Protein AF-A0A914FJW7-F1 (afdb_monomer_lite)

Radius of gyration: 21.51 Å; chains: 1; bounding box: 44×40×62 Å

pLDDT: mean 73.18, std 15.53, range [31.14, 93.94]

Structure (mmCIF, N/CA/C/O backbone):
data_AF-A0A914FJW7-F1
#
_entry.id   AF-A0A914FJW7-F1
#
loop_
_atom_site.group_PDB
_atom_site.id
_atom_site.type_symbol
_atom_site.label_atom_id
_atom_site.label_alt_id
_atom_site.label_comp_id
_atom_site.label_asym_id
_atom_site.label_entity_id
_atom_site.label_seq_id
_atom_site.pdbx_PDB_ins_code
_atom_site.Cartn_x
_atom_site.Cartn_y
_atom_site.Cartn_z
_atom_site.occupancy
_atom_site.B_iso_or_equiv
_atom_site.auth_seq_id
_atom_site.auth_comp_id
_atom_site.auth_asym_id
_atom_site.auth_atom_id
_atom_site.pdbx_PDB_model_num
ATOM 1 N N . MET A 1 1 ? 3.675 14.470 -34.063 1.00 31.92 1 MET A N 1
ATOM 2 C CA . MET A 1 1 ? 4.373 13.786 -32.952 1.00 31.92 1 MET A CA 1
ATOM 3 C C . MET A 1 1 ? 4.084 12.300 -33.045 1.00 31.92 1 MET A C 1
ATOM 5 O O . MET A 1 1 ? 2.926 11.942 -33.201 1.00 31.92 1 MET A O 1
ATOM 9 N N . LYS A 1 2 ? 5.115 11.453 -33.021 1.00 31.14 2 LYS A N 1
ATOM 10 C CA . LYS A 1 2 ? 4.981 9.991 -32.974 1.00 31.14 2 LYS A CA 1
ATOM 11 C C . LYS A 1 2 ? 5.182 9.578 -31.513 1.00 31.14 2 LYS A C 1
ATOM 13 O O . LYS A 1 2 ? 6.241 9.860 -30.967 1.00 31.14 2 LYS A O 1
ATOM 18 N N . GLY A 1 3 ? 4.149 9.034 -30.874 1.00 35.19 3 GLY A N 1
ATOM 19 C CA . GLY A 1 3 ? 4.167 8.643 -29.460 1.00 35.19 3 GLY A CA 1
ATOM 20 C C . GLY A 1 3 ? 4.404 7.145 -29.278 1.00 35.19 3 GLY A C 1
ATOM 21 O O . GLY A 1 3 ? 4.132 6.357 -30.182 1.00 35.19 3 GLY A O 1
ATOM 22 N N . ILE A 1 4 ? 4.898 6.753 -28.105 1.00 43.09 4 ILE A N 1
ATOM 23 C CA . ILE A 1 4 ? 4.965 5.352 -27.678 1.00 43.09 4 ILE A CA 1
ATOM 24 C C . ILE A 1 4 ? 3.632 5.020 -27.005 1.00 43.09 4 ILE A C 1
ATOM 26 O O . ILE A 1 4 ? 3.245 5.676 -26.042 1.00 43.09 4 ILE A O 1
ATOM 30 N N . ILE A 1 5 ? 2.921 4.011 -27.512 1.00 46.09 5 ILE A N 1
ATOM 31 C CA . ILE A 1 5 ? 1.717 3.481 -26.861 1.00 46.09 5 ILE A CA 1
ATOM 32 C C . ILE A 1 5 ? 2.131 2.233 -26.091 1.00 46.09 5 ILE A C 1
ATOM 34 O O . ILE A 1 5 ? 2.536 1.249 -26.708 1.00 46.09 5 ILE A O 1
ATOM 38 N N . LEU A 1 6 ? 2.015 2.286 -24.764 1.00 46.88 6 LEU A N 1
ATOM 39 C CA . LEU A 1 6 ? 2.241 1.150 -23.876 1.00 46.88 6 LEU A CA 1
ATOM 40 C C . LEU A 1 6 ? 0.910 0.428 -23.663 1.00 46.88 6 LEU A C 1
ATOM 42 O O . LEU A 1 6 ? -0.039 1.002 -23.131 1.00 46.88 6 LEU A O 1
ATOM 46 N N . LYS A 1 7 ? 0.833 -0.840 -24.070 1.00 50.09 7 LYS A N 1
ATOM 47 C CA . LYS A 1 7 ? -0.289 -1.716 -23.714 1.00 50.09 7 LYS A CA 1
ATOM 48 C C . LYS A 1 7 ? 0.182 -2.715 -22.669 1.00 50.09 7 LYS A C 1
ATOM 50 O O . LYS A 1 7 ? 1.058 -3.516 -22.976 1.00 50.09 7 LYS A O 1
ATOM 55 N N . VAL A 1 8 ? -0.416 -2.665 -21.481 1.00 53.81 8 VAL A N 1
ATOM 56 C CA . VAL A 1 8 ? -0.172 -3.600 -20.375 1.00 53.81 8 VAL A CA 1
ATOM 57 C C . VAL A 1 8 ? -1.278 -4.652 -20.377 1.00 53.81 8 VAL A C 1
ATOM 59 O O . VAL A 1 8 ? -2.459 -4.314 -20.395 1.00 53.81 8 VAL A O 1
ATOM 62 N N . THR A 1 9 ? -0.908 -5.931 -20.391 1.00 52.00 9 THR A N 1
ATOM 63 C CA . THR A 1 9 ? -1.864 -7.053 -20.324 1.00 52.00 9 THR A CA 1
ATOM 64 C C . THR A 1 9 ? -1.535 -7.914 -19.110 1.00 52.00 9 THR A C 1
ATOM 66 O O . THR A 1 9 ? -0.403 -8.377 -19.025 1.00 52.00 9 THR A O 1
ATOM 69 N N . LYS A 1 10 ? -2.491 -8.112 -18.191 1.00 49.22 10 LYS A N 1
ATOM 70 C CA . LYS A 1 10 ? -2.343 -8.939 -16.978 1.00 49.22 10 LYS A CA 1
ATOM 71 C C . LYS A 1 10 ? -2.650 -10.412 -17.279 1.00 49.22 10 LYS A C 1
ATOM 73 O O . LYS A 1 10 ? -3.696 -10.709 -17.854 1.00 49.22 10 LYS A O 1
ATOM 78 N N . SER A 1 11 ? -1.773 -11.324 -16.864 1.00 44.91 11 SER A N 1
ATOM 79 C CA . SER A 1 11 ? -1.988 -12.781 -16.865 1.00 44.91 11 SER A CA 1
ATOM 80 C C . SER A 1 11 ? -2.495 -13.256 -15.494 1.00 44.91 11 SER A C 1
ATOM 82 O O . SER A 1 11 ? -1.997 -12.817 -14.460 1.00 44.91 11 SER A O 1
ATOM 84 N N . THR A 1 12 ? -3.492 -14.142 -15.456 1.00 42.22 12 THR A N 1
ATOM 85 C CA . THR A 1 12 ? -4.279 -14.512 -14.257 1.00 42.22 12 THR A CA 1
ATOM 86 C C . THR A 1 12 ? -3.622 -15.563 -13.341 1.00 42.22 12 THR A C 1
ATOM 88 O O . THR A 1 12 ? -4.297 -16.479 -12.871 1.00 42.22 12 THR A O 1
ATOM 91 N N . LYS A 1 13 ? -2.310 -15.489 -13.082 1.00 39.34 13 LYS A N 1
ATOM 92 C CA . LYS A 1 13 ? -1.597 -16.430 -12.189 1.00 39.34 13 LYS A CA 1
ATOM 93 C C . LYS A 1 13 ? -1.088 -15.738 -10.914 1.00 39.34 13 LYS A C 1
ATOM 95 O O . LYS A 1 13 ? -1.042 -14.519 -10.844 1.00 39.34 13 LYS A O 1
ATOM 100 N N . SER A 1 14 ? -0.714 -16.533 -9.902 1.00 45.66 14 SER A N 1
ATOM 101 C CA . SER A 1 14 ? -0.162 -16.081 -8.605 1.00 45.66 14 SER A CA 1
ATOM 102 C C . SER A 1 14 ? 1.120 -15.246 -8.719 1.00 45.66 14 SER A C 1
ATOM 104 O O . SER A 1 14 ? 1.472 -14.521 -7.792 1.00 45.66 14 SER A O 1
ATOM 106 N N . VAL A 1 15 ? 1.804 -15.359 -9.858 1.00 55.12 15 VAL A N 1
ATOM 107 C CA . VAL A 1 15 ? 2.766 -14.384 -10.365 1.00 55.12 15 VAL A CA 1
ATOM 108 C C . VAL A 1 15 ? 2.041 -13.588 -11.436 1.00 55.12 15 VAL A C 1
ATOM 110 O O . VAL A 1 15 ? 1.581 -14.159 -12.430 1.00 55.12 15 VAL A O 1
ATOM 113 N N . GLU A 1 16 ? 1.933 -12.282 -11.225 1.00 65.75 16 GLU A N 1
ATOM 114 C CA . GLU A 1 16 ? 1.320 -11.407 -12.208 1.00 65.75 16 GLU A CA 1
ATOM 115 C C . GLU A 1 16 ? 2.336 -11.165 -13.323 1.00 65.75 16 GLU A C 1
ATOM 117 O O . GLU A 1 16 ? 3.344 -10.472 -13.153 1.00 65.75 16 GLU A O 1
ATOM 122 N N . GLU A 1 17 ? 2.094 -11.799 -14.466 1.00 62.09 17 GLU A N 1
ATOM 123 C CA . GLU A 1 17 ? 2.884 -11.568 -15.668 1.00 62.09 17 GLU A CA 1
ATOM 124 C C . GLU A 1 17 ? 2.220 -10.470 -16.491 1.00 62.09 17 GLU A C 1
ATOM 126 O O . GLU A 1 17 ? 1.040 -10.552 -16.848 1.00 62.09 17 GLU A O 1
ATOM 131 N N . TYR A 1 18 ? 3.009 -9.449 -16.796 1.00 68.56 18 TYR A N 1
ATOM 132 C CA . TYR A 1 18 ? 2.638 -8.311 -17.608 1.00 68.56 18 TYR A CA 1
ATOM 133 C C . TYR A 1 18 ? 3.465 -8.318 -18.889 1.00 68.56 18 TYR A C 1
ATOM 135 O O . TYR A 1 18 ? 4.672 -8.537 -18.872 1.00 68.56 18 TYR A O 1
ATOM 143 N N . SER A 1 19 ? 2.824 -8.055 -20.023 1.00 63.50 19 SER A N 1
ATOM 144 C CA . SER A 1 19 ? 3.535 -7.767 -21.271 1.00 63.50 19 SER A CA 1
ATOM 145 C C . SER A 1 19 ? 3.332 -6.304 -21.620 1.00 63.50 19 SER A C 1
ATOM 147 O O . SER A 1 19 ? 2.187 -5.853 -21.699 1.00 63.50 19 SER A O 1
ATOM 149 N N . ILE A 1 20 ? 4.433 -5.578 -21.805 1.00 66.25 20 ILE A N 1
ATOM 150 C CA . ILE A 1 20 ? 4.448 -4.203 -22.299 1.00 66.25 20 ILE A CA 1
ATOM 151 C C . ILE A 1 20 ? 4.778 -4.254 -23.781 1.00 66.25 20 ILE A C 1
ATOM 153 O O . ILE A 1 20 ? 5.886 -4.620 -24.163 1.00 66.25 20 ILE A O 1
ATOM 157 N N . LYS A 1 21 ? 3.819 -3.890 -24.629 1.00 65.38 21 LYS A N 1
ATOM 158 C CA . LYS A 1 21 ? 4.075 -3.743 -26.067 1.00 65.38 21 LYS A CA 1
ATOM 159 C C . LYS A 1 21 ? 4.507 -2.322 -26.384 1.00 65.38 21 LYS A C 1
ATOM 161 O O . LYS A 1 21 ? 3.841 -1.379 -25.963 1.00 65.38 21 LYS A O 1
ATOM 166 N N . LEU A 1 22 ? 5.589 -2.189 -27.143 1.00 61.56 22 LEU A N 1
ATOM 167 C CA . LEU A 1 22 ? 6.074 -0.928 -27.685 1.00 61.56 22 LEU A CA 1
ATOM 168 C C . LEU A 1 22 ? 5.667 -0.854 -29.153 1.00 61.56 22 LEU A C 1
ATOM 170 O O . LEU A 1 22 ? 6.260 -1.513 -30.000 1.00 61.56 22 LEU A O 1
ATOM 174 N N . ASN A 1 23 ? 4.679 -0.024 -29.485 1.00 56.94 23 ASN A N 1
ATOM 175 C CA . ASN A 1 23 ? 4.397 0.263 -30.891 1.00 56.94 23 ASN A CA 1
ATOM 176 C C . ASN A 1 23 ? 5.542 1.108 -31.469 1.00 56.94 23 ASN A C 1
ATOM 178 O O . ASN A 1 23 ? 5.589 2.331 -31.303 1.00 56.94 23 ASN A O 1
ATOM 182 N N . LYS A 1 24 ? 6.496 0.429 -32.115 1.00 54.22 24 LYS A N 1
ATOM 183 C CA . LYS A 1 24 ? 7.685 1.014 -32.737 1.00 54.22 24 LYS A CA 1
ATOM 184 C C . LYS A 1 24 ? 7.270 2.081 -33.747 1.00 54.22 24 LYS A C 1
ATOM 186 O O . LYS A 1 24 ? 6.851 1.788 -34.860 1.00 54.22 24 LYS A O 1
ATOM 191 N N . THR A 1 25 ? 7.416 3.345 -33.362 1.00 50.28 25 THR A N 1
ATOM 192 C CA . THR A 1 25 ? 7.278 4.469 -34.300 1.00 50.28 25 THR A CA 1
ATOM 193 C C . THR A 1 25 ? 8.487 5.401 -34.260 1.00 50.28 25 THR A C 1
ATOM 195 O O . THR A 1 25 ? 8.414 6.532 -34.733 1.00 50.28 25 THR A O 1
ATOM 198 N N . ILE A 1 26 ? 9.618 4.957 -33.712 1.00 52.62 26 ILE A N 1
ATOM 199 C CA . ILE A 1 26 ? 10.811 5.793 -33.552 1.00 52.62 26 ILE A CA 1
ATOM 200 C C . ILE A 1 26 ? 12.019 4.999 -34.045 1.00 52.62 26 ILE A C 1
ATOM 202 O O . ILE A 1 26 ? 12.137 3.816 -33.743 1.00 52.62 26 ILE A O 1
ATOM 206 N N . GLY A 1 27 ? 12.890 5.642 -34.829 1.00 53.06 27 GLY A N 1
ATOM 207 C CA . GLY A 1 27 ? 14.094 5.067 -35.447 1.00 53.06 27 GLY A CA 1
ATOM 208 C C . GLY A 1 27 ? 15.201 4.660 -34.466 1.00 53.06 27 GLY A C 1
ATOM 209 O O . GLY A 1 27 ? 16.376 4.737 -34.813 1.00 53.06 27 GLY A O 1
ATOM 210 N N . VAL A 1 28 ? 14.836 4.249 -33.253 1.00 56.22 28 VAL A N 1
ATOM 211 C CA . VAL A 1 28 ? 15.739 3.727 -32.231 1.00 56.22 28 VAL A CA 1
ATOM 212 C C . VAL A 1 28 ? 16.054 2.276 -32.590 1.00 56.22 28 VAL A C 1
ATOM 214 O O . VAL A 1 28 ? 15.161 1.430 -32.658 1.00 56.22 28 VAL A O 1
ATOM 217 N N . ARG A 1 29 ? 17.330 1.994 -32.871 1.00 59.09 29 ARG A N 1
ATOM 218 C CA . ARG A 1 29 ? 17.796 0.661 -33.296 1.00 59.09 29 ARG A CA 1
ATOM 219 C C . ARG A 1 29 ? 17.867 -0.338 -32.138 1.00 59.09 29 ARG A C 1
ATOM 221 O O . ARG A 1 29 ? 17.722 -1.534 -32.364 1.00 59.09 29 ARG A O 1
ATOM 228 N N . SER A 1 30 ? 18.053 0.157 -30.917 1.00 68.00 30 SER A N 1
ATOM 229 C CA . SER A 1 30 ? 18.165 -0.624 -29.683 1.00 68.00 30 SER A CA 1
ATOM 230 C C . SER A 1 30 ? 17.738 0.231 -28.496 1.00 68.00 30 SER A C 1
ATOM 232 O O . SER A 1 30 ? 18.106 1.398 -28.443 1.00 68.00 30 SER A O 1
ATOM 234 N N . ILE A 1 31 ? 17.002 -0.338 -27.545 1.00 74.44 31 ILE A N 1
ATOM 235 C CA . ILE A 1 31 ? 16.613 0.341 -26.303 1.00 74.44 31 ILE A CA 1
ATOM 236 C C . ILE A 1 31 ? 17.289 -0.397 -25.152 1.00 74.44 31 ILE A C 1
ATOM 238 O O . ILE A 1 31 ? 17.150 -1.615 -25.051 1.00 74.44 31 ILE A O 1
ATOM 242 N N . GLN A 1 32 ? 18.002 0.330 -24.297 1.00 78.25 32 GLN A N 1
ATOM 243 C CA . GLN A 1 32 ? 18.498 -0.196 -23.028 1.00 78.25 32 GLN A CA 1
ATOM 244 C C . GLN A 1 32 ? 17.476 0.100 -21.936 1.00 78.25 32 GLN A C 1
ATOM 246 O O . GLN A 1 32 ? 16.903 1.186 -21.910 1.00 78.25 32 GLN A O 1
ATOM 251 N N . ILE A 1 33 ? 17.248 -0.854 -21.035 1.00 82.50 33 ILE A N 1
ATOM 252 C CA . ILE A 1 33 ? 16.254 -0.710 -19.975 1.00 82.50 33 ILE A CA 1
ATOM 253 C C . ILE A 1 33 ? 16.911 -0.814 -18.601 1.00 82.50 33 ILE A C 1
ATOM 255 O O . ILE A 1 33 ? 17.751 -1.680 -18.358 1.00 82.50 33 ILE A O 1
ATOM 259 N N . GLN A 1 34 ? 16.498 0.066 -17.696 1.00 86.75 34 GLN A N 1
ATOM 260 C CA . GLN A 1 34 ? 16.937 0.106 -16.312 1.00 86.75 34 GLN A CA 1
ATOM 261 C C . GLN A 1 34 ? 15.731 0.069 -15.373 1.00 86.75 34 GLN A C 1
ATOM 263 O O . GLN A 1 34 ? 14.779 0.828 -15.540 1.00 86.75 34 GLN A O 1
ATOM 268 N N . LEU A 1 35 ? 15.789 -0.804 -14.367 1.00 90.00 35 LEU A N 1
ATOM 269 C CA . LEU A 1 35 ? 14.823 -0.842 -13.271 1.00 90.00 35 LEU A CA 1
ATOM 270 C C . LEU A 1 35 ? 15.351 -0.035 -12.084 1.00 90.00 35 LEU A C 1
ATOM 272 O O . LEU A 1 35 ? 16.464 -0.283 -11.609 1.00 90.00 35 LEU A O 1
ATOM 276 N N . LEU A 1 36 ? 14.528 0.883 -11.586 1.00 91.12 36 LEU A N 1
ATOM 277 C CA . LEU A 1 36 ? 14.792 1.673 -10.393 1.00 91.12 36 LEU A CA 1
ATOM 278 C C . LEU A 1 36 ? 13.673 1.488 -9.353 1.00 91.12 36 LEU A C 1
ATOM 280 O O . LEU A 1 36 ? 12.521 1.297 -9.725 1.00 91.12 36 LEU A O 1
ATOM 284 N N . PRO A 1 37 ? 13.983 1.562 -8.051 1.00 93.94 37 PRO A N 1
ATOM 285 C CA . PRO A 1 37 ? 15.338 1.490 -7.518 1.00 93.94 37 PRO A CA 1
ATOM 286 C C . PRO A 1 37 ? 15.899 0.058 -7.681 1.00 93.94 37 PRO A C 1
ATOM 288 O O . PRO A 1 37 ? 15.156 -0.888 -7.946 1.00 93.94 37 PRO A O 1
ATOM 291 N N . ALA A 1 38 ? 17.217 -0.127 -7.568 1.00 89.88 38 ALA A N 1
ATOM 292 C CA . ALA A 1 38 ? 17.869 -1.403 -7.900 1.00 89.88 38 ALA A CA 1
ATOM 293 C C . ALA A 1 38 ? 17.360 -2.592 -7.058 1.00 89.88 38 ALA A C 1
ATOM 295 O O . ALA A 1 38 ? 17.304 -3.726 -7.538 1.00 89.88 38 ALA A O 1
ATOM 296 N N . GLU A 1 39 ? 16.937 -2.347 -5.817 1.00 92.25 39 GLU A N 1
ATOM 297 C CA . GLU A 1 39 ? 16.325 -3.344 -4.940 1.00 92.25 39 GLU A CA 1
ATOM 298 C C . GLU A 1 39 ? 14.999 -3.902 -5.469 1.00 92.25 39 GLU A C 1
ATOM 300 O O . GLU A 1 39 ? 14.576 -4.967 -5.015 1.00 92.25 39 GLU A O 1
ATOM 305 N N . ALA A 1 40 ? 14.358 -3.237 -6.437 1.00 91.12 40 ALA A N 1
ATOM 306 C CA . ALA A 1 40 ? 13.146 -3.735 -7.073 1.00 91.12 40 ALA A CA 1
ATOM 307 C C . ALA A 1 40 ? 13.370 -5.055 -7.825 1.00 91.12 40 ALA A C 1
ATOM 309 O O . ALA A 1 40 ? 12.441 -5.851 -7.940 1.00 91.12 40 ALA A O 1
ATOM 310 N N . LYS A 1 41 ? 14.620 -5.367 -8.206 1.00 90.62 41 LYS A N 1
ATOM 311 C CA . LYS A 1 41 ? 15.012 -6.670 -8.777 1.00 90.62 41 LYS A CA 1
ATOM 312 C C . LYS A 1 41 ? 14.703 -7.865 -7.863 1.00 90.62 41 LYS A C 1
ATOM 314 O O . LYS A 1 41 ? 14.712 -8.997 -8.324 1.00 90.62 41 LYS A O 1
ATOM 319 N N . LYS A 1 42 ? 14.429 -7.636 -6.572 1.00 89.69 42 LYS A N 1
ATOM 320 C CA . LYS A 1 42 ? 14.005 -8.690 -5.637 1.00 89.69 42 LYS A CA 1
ATOM 321 C C . LYS A 1 42 ? 12.590 -9.202 -5.903 1.00 89.69 42 LYS A C 1
ATOM 323 O O . LYS A 1 42 ? 12.295 -10.315 -5.498 1.00 89.69 42 LYS A O 1
ATOM 328 N N . TYR A 1 43 ? 11.718 -8.391 -6.501 1.00 86.31 43 TYR A N 1
ATOM 329 C CA . TYR A 1 43 ? 10.296 -8.714 -6.686 1.00 86.31 43 TYR A CA 1
ATOM 330 C C . TYR A 1 43 ? 9.768 -8.387 -8.091 1.00 86.31 43 TYR A C 1
ATOM 332 O O . TYR A 1 43 ? 8.603 -8.662 -8.381 1.00 86.31 43 TYR A O 1
ATOM 340 N N . ILE A 1 44 ? 10.610 -7.824 -8.962 1.00 87.56 44 ILE A N 1
ATOM 341 C CA . ILE A 1 44 ? 10.325 -7.564 -10.373 1.00 87.56 44 ILE A CA 1
ATOM 342 C C . ILE A 1 44 ? 11.403 -8.237 -11.216 1.00 87.56 44 ILE A C 1
ATOM 344 O O . ILE A 1 44 ? 12.585 -7.909 -11.112 1.00 87.56 44 ILE A O 1
ATOM 348 N N . GLU A 1 45 ? 10.974 -9.134 -12.094 1.00 86.12 45 GLU A N 1
ATOM 349 C CA . GLU A 1 45 ? 11.807 -9.735 -13.128 1.00 86.12 45 GLU A CA 1
ATOM 350 C C . GLU A 1 45 ? 11.463 -9.117 -14.480 1.00 86.12 45 GLU A C 1
ATOM 352 O O . GLU A 1 45 ? 10.296 -8.858 -14.788 1.00 86.12 45 GLU A O 1
ATOM 357 N N . TYR A 1 46 ? 12.479 -8.888 -15.303 1.00 81.81 46 TYR A N 1
ATOM 358 C CA . TYR A 1 46 ? 12.308 -8.303 -16.623 1.00 81.81 46 TYR A CA 1
ATOM 359 C C . TYR A 1 46 ? 13.389 -8.783 -17.593 1.00 81.81 46 TYR A C 1
ATOM 361 O O . TYR A 1 46 ? 14.475 -9.180 -17.172 1.00 81.81 46 TYR A O 1
ATOM 369 N N . SER A 1 47 ? 13.095 -8.751 -18.894 1.00 73.12 47 SER A N 1
ATOM 370 C CA . SER A 1 47 ? 14.058 -9.123 -19.938 1.00 73.12 47 SER A CA 1
ATOM 371 C C . SER A 1 47 ? 14.790 -7.896 -20.460 1.00 73.12 47 SER A C 1
ATOM 373 O O . SER A 1 47 ? 14.174 -7.071 -21.113 1.00 73.12 47 SER A O 1
ATOM 375 N N . GLU A 1 48 ? 16.107 -7.794 -20.285 1.00 66.56 48 GLU A N 1
ATOM 376 C CA . GLU A 1 48 ? 16.904 -6.679 -20.836 1.00 66.56 48 GLU A CA 1
ATOM 377 C C . GLU A 1 48 ? 16.886 -6.604 -22.379 1.00 66.56 48 GLU A C 1
ATOM 379 O O . GLU A 1 48 ? 17.282 -5.592 -22.954 1.00 66.56 48 GLU A O 1
ATOM 384 N N . ILE A 1 49 ? 16.393 -7.652 -23.053 1.00 59.44 49 ILE A N 1
ATOM 385 C CA . ILE A 1 49 ? 16.327 -7.766 -24.513 1.00 59.44 49 ILE A CA 1
ATOM 386 C C . ILE A 1 49 ? 14.860 -7.840 -24.957 1.00 59.44 49 ILE A C 1
ATOM 388 O O . ILE A 1 49 ? 14.106 -8.719 -24.529 1.00 59.44 49 ILE A O 1
ATOM 392 N N . ILE A 1 50 ? 14.465 -6.921 -25.840 1.00 61.81 50 ILE A N 1
ATOM 393 C CA . ILE A 1 50 ? 13.133 -6.875 -26.456 1.00 61.81 50 ILE A CA 1
ATOM 394 C C . ILE A 1 50 ? 13.121 -7.834 -27.650 1.00 61.81 50 ILE A C 1
ATOM 396 O O . ILE A 1 50 ? 13.833 -7.616 -28.631 1.00 61.81 50 ILE A O 1
ATOM 400 N N . THR A 1 51 ? 12.290 -8.871 -27.583 1.00 54.09 51 THR A N 1
ATOM 401 C CA . THR A 1 51 ? 11.970 -9.744 -28.722 1.00 54.09 51 THR A CA 1
ATOM 402 C C . THR A 1 51 ? 10.537 -9.424 -29.165 1.00 54.09 51 THR A C 1
ATOM 404 O O . THR A 1 51 ? 9.641 -9.261 -28.338 1.00 54.09 51 THR A O 1
ATOM 407 N N . ASP A 1 52 ? 10.330 -9.214 -30.465 1.00 57.78 52 ASP A N 1
ATOM 408 C CA . ASP A 1 52 ? 9.007 -8.991 -31.076 1.00 57.78 52 ASP A CA 1
ATOM 409 C C . ASP A 1 52 ? 8.184 -7.808 -30.518 1.00 57.78 52 ASP A C 1
ATOM 411 O O . ASP A 1 52 ? 6.979 -7.918 -30.284 1.00 57.78 52 ASP A O 1
ATOM 415 N N . ASP A 1 53 ? 8.838 -6.659 -30.295 1.00 66.38 53 ASP A N 1
ATOM 416 C CA . ASP A 1 53 ? 8.219 -5.397 -29.838 1.00 66.38 53 ASP A CA 1
ATOM 417 C C . ASP A 1 53 ? 7.431 -5.517 -28.514 1.00 66.38 53 ASP A C 1
ATOM 419 O O . ASP A 1 53 ? 6.615 -4.657 -28.163 1.00 66.38 53 ASP A O 1
ATOM 423 N N . SER A 1 54 ? 7.693 -6.578 -27.747 1.00 65.75 54 SER A N 1
ATOM 424 C CA . SER A 1 54 ? 7.086 -6.832 -26.449 1.00 65.75 54 SER A CA 1
ATOM 425 C C . SER A 1 54 ? 8.146 -7.074 -25.384 1.00 65.75 54 SER A C 1
ATOM 427 O O . SER A 1 54 ? 9.196 -7.668 -25.624 1.00 65.75 54 SER A O 1
ATOM 429 N N . TYR A 1 55 ? 7.865 -6.575 -24.192 1.00 72.94 55 TYR A N 1
ATOM 430 C CA . TYR A 1 55 ? 8.760 -6.612 -23.055 1.00 72.94 55 TYR A CA 1
ATOM 431 C C . TYR A 1 55 ? 8.019 -7.250 -21.876 1.00 72.94 55 TYR A C 1
ATOM 433 O O . TYR A 1 55 ? 7.090 -6.642 -21.327 1.00 72.94 55 TYR A O 1
ATOM 441 N N . PRO A 1 56 ? 8.344 -8.507 -21.530 1.00 73.50 56 PRO A N 1
ATOM 442 C CA . PRO A 1 56 ? 7.718 -9.184 -20.410 1.00 73.50 56 PRO A CA 1
ATOM 443 C C . PRO A 1 56 ? 8.283 -8.659 -19.087 1.00 73.50 56 PRO A C 1
ATOM 445 O O . PRO A 1 56 ? 9.497 -8.580 -18.896 1.00 73.50 56 PRO A O 1
ATOM 448 N N . VAL A 1 57 ? 7.380 -8.345 -18.165 1.00 81.12 57 VAL A N 1
ATOM 449 C CA . VAL A 1 57 ? 7.666 -8.003 -16.772 1.00 81.12 57 VAL A CA 1
ATOM 450 C C . VAL A 1 57 ? 6.891 -8.965 -15.896 1.00 81.12 57 VAL A C 1
ATOM 452 O O . VAL A 1 57 ? 5.679 -9.108 -16.046 1.00 81.12 57 VAL A O 1
ATOM 455 N N . LYS A 1 58 ? 7.573 -9.621 -14.966 1.00 82.94 58 LYS A N 1
ATOM 456 C CA . LYS A 1 58 ? 6.929 -10.460 -13.958 1.00 82.94 58 LYS A CA 1
ATOM 457 C C . LYS A 1 58 ? 7.050 -9.787 -12.611 1.00 82.94 58 LYS A C 1
ATOM 459 O O . LYS A 1 58 ? 8.128 -9.329 -12.241 1.00 82.94 58 LYS A O 1
ATOM 464 N N . ILE A 1 59 ? 5.945 -9.734 -11.883 1.00 83.19 59 ILE A N 1
ATOM 465 C CA . ILE A 1 59 ? 5.900 -9.146 -10.550 1.00 83.19 59 ILE A CA 1
ATOM 466 C C . ILE A 1 59 ? 5.492 -10.234 -9.564 1.00 83.19 59 ILE A C 1
ATOM 468 O O . ILE A 1 59 ? 4.461 -10.889 -9.727 1.00 83.19 59 ILE A O 1
ATOM 472 N N . ASN A 1 60 ? 6.303 -10.413 -8.524 1.00 82.44 60 ASN A N 1
ATOM 473 C CA . ASN A 1 60 ? 6.022 -11.334 -7.432 1.00 82.44 60 ASN A CA 1
ATOM 474 C C . ASN A 1 60 ? 5.856 -10.561 -6.118 1.00 82.44 60 ASN A C 1
ATOM 476 O O . ASN A 1 60 ? 6.810 -10.354 -5.366 1.00 82.44 60 ASN A O 1
ATOM 480 N N . SER A 1 61 ? 4.622 -10.146 -5.830 1.00 80.00 61 SER A N 1
ATOM 481 C CA . SER A 1 61 ? 4.275 -9.401 -4.612 1.00 80.00 61 SER A CA 1
ATOM 482 C C . SER A 1 61 ? 4.443 -10.216 -3.324 1.00 80.00 61 SER A C 1
ATOM 484 O O . SER A 1 61 ? 4.587 -9.624 -2.256 1.00 80.00 61 SER A O 1
ATOM 486 N N . ASN A 1 62 ? 4.513 -11.551 -3.402 1.00 80.44 62 ASN A N 1
ATOM 487 C CA . ASN A 1 62 ? 4.702 -12.422 -2.232 1.00 80.44 62 ASN A CA 1
ATOM 488 C C . ASN A 1 62 ? 6.084 -12.268 -1.579 1.00 80.44 62 ASN A C 1
ATOM 490 O O . ASN A 1 62 ? 6.284 -12.710 -0.451 1.00 80.44 62 ASN A O 1
ATOM 494 N N . LEU A 1 63 ? 7.044 -11.665 -2.287 1.00 84.88 63 LEU A N 1
ATOM 495 C CA . LEU A 1 63 ? 8.384 -11.369 -1.771 1.00 84.88 63 LEU A CA 1
ATOM 496 C C . LEU A 1 63 ? 8.436 -10.051 -0.981 1.00 84.88 63 LEU A C 1
ATOM 498 O O . LEU A 1 63 ? 9.493 -9.677 -0.473 1.00 84.88 63 LEU A O 1
ATOM 502 N N . LEU A 1 64 ? 7.313 -9.335 -0.895 1.00 84.31 64 LEU A N 1
ATOM 503 C CA . LEU A 1 64 ? 7.167 -8.118 -0.110 1.00 84.31 64 LEU A CA 1
ATOM 504 C C . LEU A 1 64 ? 6.511 -8.412 1.235 1.00 84.31 64 LEU A C 1
ATOM 506 O O . LEU A 1 64 ? 5.617 -9.253 1.338 1.00 84.31 64 LEU A O 1
ATOM 510 N N . ASP A 1 65 ? 6.896 -7.635 2.245 1.00 86.25 65 ASP A N 1
ATOM 511 C CA . ASP A 1 65 ? 6.245 -7.680 3.548 1.00 86.25 65 ASP A CA 1
ATOM 512 C C . ASP A 1 65 ? 4.737 -7.381 3.413 1.00 86.25 65 ASP A C 1
ATOM 514 O O . ASP A 1 65 ? 4.357 -6.431 2.714 1.00 86.25 65 ASP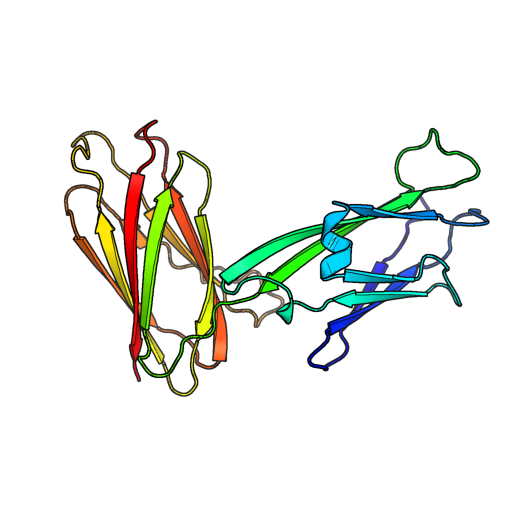 A O 1
ATOM 518 N N . PRO A 1 66 ? 3.857 -8.131 4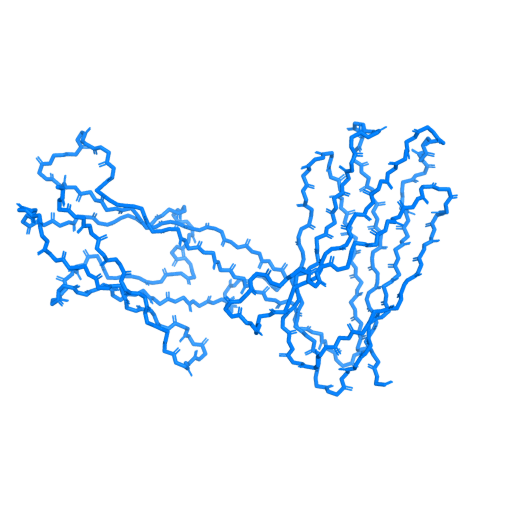.096 1.00 85.31 66 PRO A N 1
ATOM 519 C CA . PRO A 1 66 ? 2.422 -7.883 4.040 1.00 85.31 66 PRO A CA 1
ATOM 520 C C . PRO A 1 66 ? 2.031 -6.486 4.541 1.00 85.31 66 PRO A C 1
ATOM 522 O O . PRO A 1 66 ? 2.570 -5.958 5.516 1.00 85.31 66 PRO A O 1
ATOM 525 N N . GLY A 1 67 ? 1.031 -5.900 3.893 1.00 78.50 67 GLY A N 1
ATOM 526 C CA . GLY A 1 67 ? 0.522 -4.557 4.156 1.00 78.50 67 GLY A CA 1
ATOM 527 C C . GLY A 1 67 ? 1.426 -3.430 3.660 1.00 78.50 67 GLY A C 1
ATOM 528 O O . GLY A 1 67 ? 1.267 -2.296 4.121 1.00 78.50 67 GLY A O 1
ATOM 529 N N . THR A 1 68 ? 2.378 -3.721 2.768 1.00 80.69 68 THR A N 1
ATOM 530 C CA . THR A 1 68 ? 3.315 -2.731 2.225 1.00 80.69 68 THR A CA 1
ATOM 531 C C . THR A 1 68 ? 3.030 -2.376 0.772 1.00 80.69 68 THR A C 1
ATOM 533 O O . THR A 1 68 ? 2.376 -3.103 0.025 1.00 80.69 68 THR A O 1
ATOM 536 N N . ILE A 1 69 ? 3.543 -1.210 0.387 1.00 84.38 69 ILE A N 1
ATOM 537 C CA . ILE A 1 69 ? 3.543 -0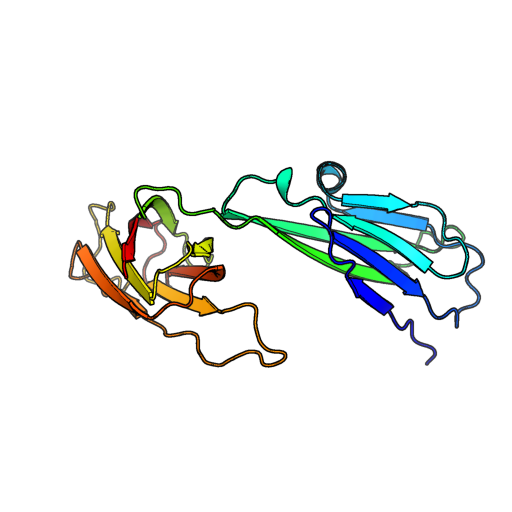.693 -0.975 1.00 84.38 69 ILE A CA 1
ATOM 538 C C . ILE A 1 69 ? 4.985 -0.400 -1.373 1.00 84.38 69 ILE A C 1
ATOM 540 O O . ILE A 1 69 ? 5.756 0.162 -0.586 1.00 84.38 69 ILE A O 1
ATOM 544 N N . LYS A 1 70 ? 5.356 -0.789 -2.589 1.00 87.44 70 LYS A N 1
ATOM 545 C CA . LYS A 1 70 ? 6.646 -0.464 -3.188 1.00 87.44 70 LYS A CA 1
ATOM 546 C C . LYS A 1 70 ? 6.431 0.227 -4.521 1.00 87.44 70 LYS A C 1
ATOM 548 O O . LYS A 1 70 ? 5.552 -0.150 -5.293 1.00 87.44 70 LYS A O 1
ATOM 553 N N . TYR A 1 71 ? 7.257 1.232 -4.760 1.00 89.88 71 TYR A N 1
ATOM 554 C CA . TYR A 1 71 ? 7.304 1.949 -6.020 1.00 89.88 71 TYR A CA 1
ATOM 555 C C . TYR A 1 71 ? 8.586 1.558 -6.733 1.00 89.88 71 TYR A C 1
ATOM 557 O O . TYR A 1 71 ? 9.659 1.521 -6.126 1.00 89.88 71 TYR A O 1
ATOM 565 N N . ALA A 1 72 ? 8.442 1.266 -8.009 1.00 90.56 72 ALA A N 1
ATOM 566 C CA . ALA A 1 72 ? 9.531 1.048 -8.927 1.00 90.56 72 ALA A CA 1
ATOM 567 C C . ALA A 1 72 ? 9.209 1.762 -10.238 1.00 90.56 72 ALA A C 1
ATOM 569 O O . ALA A 1 72 ? 8.073 2.158 -10.494 1.00 90.56 72 ALA A O 1
ATOM 570 N N . GLU A 1 73 ? 10.203 1.924 -11.085 1.00 91.44 73 GLU A N 1
ATOM 571 C CA . GLU A 1 73 ? 10.026 2.420 -12.433 1.00 91.44 73 GLU A CA 1
ATOM 572 C C . GLU A 1 73 ? 10.979 1.707 -13.379 1.00 91.44 73 GLU A C 1
ATOM 574 O O . GLU A 1 73 ? 12.105 1.352 -13.028 1.00 91.44 73 GLU A O 1
ATOM 579 N N . ILE A 1 74 ? 10.503 1.500 -14.596 1.00 87.75 74 ILE A N 1
ATOM 580 C CA . ILE A 1 74 ? 11.319 1.028 -15.700 1.00 87.75 74 ILE A CA 1
ATOM 581 C C . ILE A 1 74 ? 11.590 2.224 -16.601 1.00 87.75 74 ILE A C 1
ATOM 583 O O . ILE A 1 74 ? 10.657 2.832 -17.125 1.00 87.75 74 ILE A O 1
ATOM 587 N N . GLN A 1 75 ? 12.865 2.552 -16.768 1.00 87.38 75 GLN A N 1
ATOM 588 C CA . GLN A 1 75 ? 13.335 3.625 -17.632 1.00 87.38 75 GLN A CA 1
ATOM 589 C C . GLN A 1 75 ? 13.995 3.031 -18.871 1.00 87.38 75 GLN A C 1
ATOM 591 O O . GLN A 1 75 ? 14.746 2.057 -18.781 1.00 87.38 75 GLN A O 1
ATOM 596 N N . ALA A 1 76 ? 13.716 3.618 -20.026 1.00 82.75 76 ALA A N 1
ATOM 597 C CA . ALA A 1 76 ? 14.281 3.203 -21.300 1.00 82.75 76 ALA A CA 1
ATOM 598 C C . ALA A 1 76 ? 15.199 4.282 -21.865 1.00 82.75 76 ALA A C 1
ATOM 600 O O . ALA A 1 76 ? 14.823 5.446 -21.896 1.00 82.75 76 ALA A O 1
ATOM 601 N N . PHE A 1 77 ? 16.362 3.902 -22.378 1.00 83.00 77 PHE A N 1
ATOM 602 C CA . PHE A 1 77 ? 17.375 4.818 -22.897 1.00 83.00 77 PHE A CA 1
ATOM 603 C C . PHE A 1 77 ? 17.812 4.425 -24.305 1.00 83.00 77 PHE A C 1
ATOM 605 O O . PHE A 1 77 ? 17.780 3.245 -24.670 1.00 83.00 77 PHE A O 1
ATOM 612 N N . ASP A 1 78 ? 18.248 5.415 -25.086 1.00 80.31 78 ASP A N 1
ATOM 613 C CA . ASP A 1 78 ? 18.956 5.164 -26.340 1.00 80.31 78 ASP A CA 1
ATOM 614 C C . ASP A 1 78 ? 20.446 4.985 -26.012 1.00 80.31 78 ASP A C 1
ATOM 616 O O . ASP A 1 78 ? 21.110 5.965 -25.666 1.00 80.31 78 ASP A O 1
ATOM 620 N N . PRO A 1 79 ? 21.010 3.770 -26.121 1.00 76.44 79 PRO A N 1
ATOM 621 C CA . PRO A 1 79 ? 22.425 3.548 -25.840 1.00 76.44 79 PRO A CA 1
ATOM 622 C C . PRO A 1 79 ? 23.336 4.298 -26.823 1.00 76.44 79 PRO A C 1
ATOM 624 O O . PRO A 1 79 ? 24.504 4.531 -26.522 1.00 76.44 79 PRO A O 1
ATOM 627 N N . SER A 1 80 ? 22.816 4.702 -27.987 1.00 79.56 80 SER A N 1
ATOM 628 C CA . SER A 1 80 ? 23.546 5.510 -28.969 1.00 79.56 80 SER A CA 1
ATOM 629 C C . SER A 1 80 ? 23.621 6.983 -28.564 1.00 79.56 80 SER A C 1
ATOM 631 O O . SER A 1 80 ? 24.426 7.726 -29.123 1.00 79.56 80 SER A O 1
ATOM 633 N N . ASN A 1 81 ? 22.776 7.419 -27.624 1.00 76.38 81 ASN A N 1
ATOM 634 C CA . ASN A 1 81 ? 22.736 8.792 -27.145 1.00 76.38 81 ASN A CA 1
ATOM 635 C C . ASN A 1 81 ? 22.444 8.865 -25.631 1.00 76.38 81 ASN A C 1
ATOM 637 O O . ASN A 1 81 ? 21.370 9.306 -25.218 1.00 76.38 81 ASN A O 1
ATOM 641 N N . PRO A 1 82 ? 23.404 8.440 -24.788 1.00 68.56 82 PRO A N 1
ATOM 642 C CA . PRO A 1 82 ? 23.211 8.311 -23.343 1.00 68.56 82 PRO A CA 1
ATOM 643 C C . PRO A 1 82 ? 23.072 9.652 -22.602 1.00 68.56 82 PRO A C 1
ATOM 645 O O . PRO A 1 82 ? 22.781 9.654 -21.410 1.00 68.56 82 PRO A O 1
ATOM 648 N N . SER A 1 83 ? 23.301 10.788 -23.271 1.00 69.62 83 SER A N 1
ATOM 649 C CA . SER A 1 83 ? 23.087 12.125 -22.705 1.00 69.62 83 SER A CA 1
ATOM 650 C C . SER A 1 83 ? 21.643 12.619 -22.832 1.00 69.62 83 SER A C 1
ATOM 652 O O . SER A 1 83 ? 21.318 13.665 -22.271 1.00 69.62 83 SER A O 1
ATOM 654 N N . ILE A 1 84 ? 20.781 11.901 -23.560 1.00 72.69 84 ILE A N 1
ATOM 655 C CA . ILE A 1 84 ? 19.344 12.182 -23.607 1.00 72.69 84 ILE A CA 1
ATOM 656 C C . ILE A 1 84 ? 18.676 11.564 -22.372 1.00 72.69 84 ILE A C 1
ATOM 658 O O . ILE A 1 84 ? 19.042 10.476 -21.926 1.00 72.69 84 ILE A O 1
ATOM 662 N N . GLU A 1 85 ? 17.683 12.272 -21.827 1.00 78.69 85 GLU A N 1
ATOM 663 C CA . GLU A 1 85 ? 16.786 11.742 -20.796 1.00 78.69 85 GLU A CA 1
ATOM 664 C C . GLU A 1 85 ? 16.103 10.441 -21.254 1.00 78.69 85 GLU A C 1
ATOM 666 O O . GLU A 1 85 ? 16.152 10.053 -22.424 1.00 78.69 85 GLU A O 1
ATOM 671 N N . SER A 1 86 ? 15.463 9.724 -20.332 1.00 81.44 86 SER A N 1
ATOM 672 C CA . SER A 1 86 ? 14.843 8.458 -20.710 1.00 81.44 86 SER A CA 1
ATOM 673 C C . SER A 1 86 ? 13.795 8.660 -21.825 1.00 81.44 86 SER A C 1
ATOM 675 O O . SER A 1 86 ? 13.007 9.607 -21.820 1.00 81.44 86 SER A O 1
ATOM 677 N N . ILE A 1 87 ? 13.794 7.758 -22.808 1.00 81.12 87 ILE A N 1
ATOM 678 C CA . ILE A 1 87 ? 12.845 7.717 -23.926 1.00 81.12 87 ILE A CA 1
ATOM 679 C C . ILE A 1 87 ? 11.420 7.547 -23.389 1.00 81.12 87 ILE A C 1
ATOM 681 O O . ILE A 1 87 ? 10.472 8.124 -23.923 1.00 81.12 87 ILE A O 1
ATOM 685 N N . PHE A 1 88 ? 11.263 6.715 -22.358 1.00 81.19 88 PHE A N 1
ATOM 686 C CA . PHE A 1 88 ? 10.017 6.569 -21.625 1.00 81.19 88 PHE A CA 1
ATOM 687 C C . PHE A 1 88 ? 10.265 6.082 -20.198 1.00 81.19 88 PHE A C 1
ATOM 689 O O . PHE A 1 88 ? 11.220 5.351 -19.923 1.00 81.19 88 PHE A O 1
ATOM 696 N N . HIS A 1 89 ? 9.310 6.420 -19.334 1.00 84.88 89 HIS A N 1
ATOM 697 C CA . HIS A 1 89 ? 9.192 5.913 -17.975 1.00 84.88 89 HIS A CA 1
ATOM 698 C C . HIS A 1 89 ? 7.930 5.059 -17.864 1.00 84.88 89 HIS A C 1
ATOM 700 O O . HIS A 1 89 ? 6.854 5.466 -18.308 1.00 84.88 89 HIS A O 1
ATOM 706 N N . LEU A 1 90 ? 8.046 3.895 -17.235 1.00 83.94 90 LEU A N 1
ATOM 707 C CA . LEU A 1 90 ? 6.911 3.083 -16.823 1.00 83.94 90 LEU A CA 1
ATOM 708 C C . LEU A 1 90 ? 6.906 2.972 -15.293 1.00 83.94 90 LEU A C 1
ATOM 710 O O . LEU A 1 90 ? 7.679 2.180 -14.749 1.00 83.94 90 LEU A O 1
ATOM 714 N N . PRO A 1 91 ? 6.051 3.735 -14.591 1.00 86.62 91 PRO A N 1
ATOM 715 C CA . PRO A 1 91 ? 5.904 3.599 -13.151 1.00 86.62 91 PRO A CA 1
ATOM 716 C C . PRO A 1 91 ? 5.205 2.278 -12.812 1.00 86.62 91 PRO A C 1
ATOM 718 O O . PRO A 1 91 ? 4.197 1.909 -13.415 1.00 86.62 91 PRO A O 1
ATOM 721 N N . ILE A 1 92 ? 5.731 1.579 -11.813 1.00 84.75 92 ILE A N 1
ATOM 722 C CA . ILE A 1 92 ? 5.213 0.322 -11.284 1.00 84.75 92 ILE A CA 1
ATOM 723 C C . ILE A 1 92 ? 4.935 0.521 -9.797 1.00 84.75 92 ILE A C 1
ATOM 725 O O . ILE A 1 92 ? 5.815 0.884 -9.019 1.00 84.75 92 ILE A O 1
ATOM 729 N N . THR A 1 93 ? 3.699 0.259 -9.386 1.00 84.88 93 THR A N 1
ATOM 730 C CA . THR A 1 93 ? 3.321 0.216 -7.972 1.00 84.88 93 THR A CA 1
ATOM 731 C C . THR A 1 93 ? 2.939 -1.212 -7.628 1.00 84.88 93 THR A C 1
ATOM 733 O O . THR A 1 93 ? 2.021 -1.759 -8.230 1.00 84.88 93 THR A O 1
ATOM 736 N N . VAL A 1 94 ? 3.643 -1.814 -6.673 1.00 84.31 94 VAL A N 1
ATOM 737 C CA . VAL A 1 94 ? 3.358 -3.169 -6.191 1.00 84.31 94 VAL A CA 1
ATOM 738 C C . VAL A 1 94 ? 2.793 -3.069 -4.784 1.00 84.31 94 VAL A C 1
ATOM 740 O O . VAL A 1 94 ? 3.437 -2.518 -3.888 1.00 84.31 94 VAL A O 1
ATOM 743 N N . ILE A 1 95 ? 1.587 -3.596 -4.596 1.00 83.62 95 ILE A N 1
ATOM 744 C CA . ILE A 1 95 ? 0.904 -3.643 -3.304 1.00 83.62 95 ILE A CA 1
ATOM 745 C C . ILE A 1 95 ? 0.883 -5.099 -2.840 1.00 83.62 95 ILE A C 1
ATOM 747 O O . ILE A 1 95 ? 0.437 -5.982 -3.567 1.00 83.62 95 ILE A O 1
ATOM 751 N N . SER A 1 96 ? 1.372 -5.345 -1.627 1.00 85.44 96 SER A N 1
ATOM 752 C CA . SER A 1 96 ? 1.230 -6.629 -0.938 1.00 85.44 96 SER A CA 1
ATOM 753 C C . SER A 1 96 ? 0.277 -6.409 0.233 1.00 85.44 96 SER A C 1
ATOM 755 O O . SER A 1 96 ? 0.690 -5.816 1.231 1.00 85.44 96 SER A O 1
ATOM 757 N N . PRO A 1 97 ? -1.015 -6.768 0.129 1.00 84.44 97 PRO A N 1
ATOM 758 C CA . PRO A 1 97 ? -1.973 -6.518 1.198 1.00 84.44 97 PRO A CA 1
ATOM 759 C C . PRO A 1 97 ? -1.731 -7.451 2.386 1.00 84.44 97 PRO A C 1
ATOM 761 O O . PRO A 1 97 ? -1.288 -8.590 2.246 1.00 84.44 97 PRO A O 1
ATOM 764 N N . GLN A 1 98 ? -2.048 -6.984 3.591 1.00 87.44 98 GLN A N 1
ATOM 765 C CA . GLN A 1 98 ? -2.029 -7.847 4.762 1.00 87.44 98 GLN A CA 1
ATOM 766 C C . GLN A 1 98 ? -3.279 -8.730 4.774 1.00 87.44 98 GLN A C 1
ATOM 768 O O . GLN A 1 98 ? -4.402 -8.234 4.883 1.00 87.44 98 GLN A O 1
ATOM 773 N N . LEU A 1 99 ? -3.070 -10.046 4.703 1.00 84.19 99 LEU A N 1
ATOM 774 C CA . LEU A 1 99 ? -4.134 -11.033 4.862 1.00 84.19 99 LEU A CA 1
ATOM 775 C C . LEU A 1 99 ? -4.583 -11.082 6.327 1.00 84.19 99 LEU A C 1
ATOM 777 O O . LEU A 1 99 ? -3.771 -11.314 7.231 1.00 84.19 99 LEU A O 1
ATOM 781 N N . ILE A 1 100 ? -5.877 -10.881 6.570 1.00 82.25 100 ILE A N 1
ATOM 782 C CA . ILE A 1 100 ? -6.458 -11.058 7.903 1.00 82.25 100 ILE A CA 1
ATOM 783 C C . ILE A 1 100 ? -6.558 -12.566 8.195 1.00 82.25 100 ILE A C 1
ATOM 785 O O . ILE A 1 100 ? -7.221 -13.301 7.466 1.00 82.25 100 ILE A O 1
ATOM 789 N N . LYS A 1 101 ? -5.895 -13.031 9.261 1.00 72.94 101 LYS A N 1
ATOM 790 C CA . LYS A 1 101 ? -5.949 -14.433 9.722 1.00 72.94 101 LYS A CA 1
ATOM 791 C C . LYS A 1 101 ? -7.137 -14.681 10.669 1.00 72.94 101 LYS A C 1
ATOM 793 O O . LYS A 1 101 ? -7.816 -13.744 11.076 1.00 72.94 101 LYS A O 1
ATOM 798 N N . GLU A 1 102 ? -7.320 -15.945 11.054 1.00 59.66 102 GLU A N 1
ATOM 799 C CA . GLU A 1 102 ? -8.467 -16.557 11.762 1.00 59.66 102 GLU A CA 1
ATOM 800 C C . GLU A 1 102 ? -9.070 -15.774 12.944 1.00 59.66 102 GLU A C 1
ATOM 802 O O . GLU A 1 102 ? -10.271 -15.855 13.179 1.00 59.66 102 GLU A O 1
ATOM 807 N N . ASN A 1 103 ? -8.295 -14.945 13.649 1.00 68.38 103 ASN A N 1
ATOM 808 C CA . ASN A 1 103 ? -8.808 -14.113 14.750 1.00 68.38 103 ASN A CA 1
ATOM 809 C C . ASN A 1 103 ? -9.597 -12.879 14.269 1.00 68.38 103 ASN A C 1
ATOM 811 O O . ASN A 1 103 ? -9.922 -12.007 15.083 1.00 68.38 103 ASN A O 1
ATOM 815 N N . ASN A 1 104 ? -9.816 -12.756 12.952 1.00 80.94 104 ASN A N 1
ATOM 816 C CA . ASN A 1 104 ? -10.535 -11.678 12.279 1.00 80.94 104 ASN A CA 1
ATOM 817 C C . ASN A 1 104 ? -10.141 -10.292 12.798 1.00 80.94 104 ASN A C 1
ATOM 819 O O . ASN A 1 104 ? -10.979 -9.412 12.966 1.00 80.94 104 ASN A O 1
ATOM 823 N N . SER A 1 105 ? -8.864 -10.081 13.116 1.00 87.25 105 SER A N 1
ATOM 824 C CA . SER A 1 105 ? -8.398 -8.791 13.610 1.00 87.25 105 SER A CA 1
ATOM 825 C C . SER A 1 105 ? -6.924 -8.543 13.329 1.00 87.25 105 SER A C 1
ATOM 827 O O . SER A 1 105 ? -6.110 -9.461 13.255 1.00 87.25 105 SER A O 1
ATOM 829 N N . ILE A 1 106 ? -6.591 -7.264 13.180 1.00 89.12 106 ILE A N 1
ATOM 830 C CA . ILE A 1 106 ? -5.225 -6.753 13.088 1.00 89.12 106 ILE A CA 1
ATOM 831 C C . ILE A 1 106 ? -5.071 -5.660 14.124 1.00 89.12 106 ILE A C 1
ATOM 833 O O . ILE A 1 106 ? -5.966 -4.840 14.300 1.00 89.12 106 ILE A O 1
ATOM 837 N N . GLN A 1 107 ? -3.910 -5.615 14.764 1.00 90.44 107 GLN A N 1
ATOM 838 C CA . GLN A 1 107 ? -3.518 -4.506 15.612 1.00 90.44 107 GLN A CA 1
ATOM 839 C C . GLN A 1 107 ? -2.156 -3.985 15.166 1.00 90.44 107 GLN A C 1
ATOM 841 O O . GLN A 1 107 ? -1.244 -4.776 14.931 1.00 90.44 107 GLN A O 1
ATOM 846 N N . LYS A 1 108 ? -2.016 -2.664 15.060 1.00 88.56 108 LYS A N 1
ATOM 847 C CA . LYS A 1 108 ? -0.775 -2.023 14.633 1.00 88.56 108 LYS A CA 1
ATOM 848 C C . LYS A 1 108 ? -0.559 -0.713 15.369 1.00 88.56 108 LYS A C 1
ATOM 850 O O . LYS A 1 108 ? -1.499 0.052 15.564 1.00 88.56 108 LYS A O 1
ATOM 855 N N . GLU A 1 109 ? 0.681 -0.458 15.752 1.00 91.69 109 GLU A N 1
ATOM 856 C CA . GLU A 1 109 ? 1.106 0.872 16.170 1.00 91.69 109 GLU A CA 1
ATOM 857 C C . GLU A 1 109 ? 1.627 1.627 14.954 1.00 91.69 109 GLU A C 1
ATOM 859 O O . GLU A 1 109 ? 2.372 1.081 14.136 1.00 91.69 109 GLU A O 1
ATOM 864 N N . ILE A 1 110 ? 1.200 2.874 14.815 1.00 87.44 110 ILE A N 1
ATOM 865 C CA . ILE A 1 110 ? 1.578 3.739 13.710 1.00 87.44 110 ILE A CA 1
ATOM 866 C C . ILE A 1 110 ? 2.105 5.062 14.245 1.00 87.44 110 ILE A C 1
ATOM 868 O O . ILE A 1 110 ? 1.656 5.564 15.277 1.00 87.44 110 ILE A O 1
ATOM 872 N N . VAL A 1 111 ? 3.057 5.626 13.510 1.00 88.38 111 VAL A N 1
ATOM 873 C CA . VAL A 1 111 ? 3.564 6.975 13.737 1.00 88.38 111 VAL A CA 1
ATOM 874 C C . VAL A 1 111 ? 3.121 7.816 12.552 1.00 88.38 111 VAL A C 1
ATOM 876 O O . VAL A 1 111 ? 3.563 7.588 11.425 1.00 88.38 111 VAL A O 1
ATOM 879 N N . LEU A 1 112 ? 2.213 8.753 12.800 1.00 83.88 112 LEU A N 1
ATOM 880 C CA . LEU A 1 112 ? 1.810 9.749 11.824 1.00 83.88 112 LEU A CA 1
ATOM 881 C C . LEU A 1 112 ? 2.786 10.911 11.890 1.00 83.88 112 LEU A C 1
ATOM 883 O O . LEU A 1 112 ? 3.011 11.479 12.956 1.00 83.88 112 LEU A O 1
ATOM 887 N N . LYS A 1 113 ? 3.361 11.237 10.737 1.00 84.94 113 LYS A N 1
ATOM 888 C CA . LYS A 1 113 ? 4.163 12.441 10.557 1.00 84.94 113 LYS A CA 1
ATOM 889 C C . LYS A 1 113 ? 3.284 13.524 9.929 1.00 84.94 113 LYS A C 1
ATOM 891 O O . LYS A 1 113 ? 2.411 13.190 9.117 1.00 84.94 113 LYS A O 1
ATOM 896 N N . PRO A 1 114 ? 3.506 14.811 10.237 1.00 79.69 114 PRO A N 1
ATOM 897 C CA . PRO A 1 114 ? 2.750 15.897 9.624 1.00 79.69 114 PRO A CA 1
ATOM 898 C C . PRO A 1 114 ? 2.790 15.812 8.093 1.00 79.69 114 PRO A C 1
ATOM 900 O O . PRO A 1 114 ? 3.865 15.675 7.515 1.00 79.69 114 PRO A O 1
ATOM 903 N N . LEU A 1 115 ? 1.621 15.892 7.444 1.00 76.81 115 LEU A N 1
ATOM 904 C CA . LEU A 1 115 ? 1.447 15.859 5.980 1.00 76.81 115 LEU A CA 1
ATOM 905 C C . LEU A 1 115 ? 1.889 14.583 5.247 1.00 76.81 115 LEU A C 1
ATOM 907 O O . LEU A 1 115 ? 1.671 14.489 4.040 1.00 76.81 115 LEU A O 1
ATOM 911 N N . ILE A 1 116 ? 2.460 13.595 5.933 1.00 83.06 116 ILE A N 1
ATOM 912 C CA . ILE A 1 116 ? 2.878 12.338 5.312 1.00 83.06 116 ILE A CA 1
ATOM 913 C C . ILE A 1 116 ? 1.796 11.291 5.595 1.00 83.06 116 ILE A C 1
ATOM 915 O O . ILE A 1 116 ? 1.607 10.911 6.754 1.00 83.06 116 ILE A O 1
ATOM 919 N N . PRO A 1 117 ? 1.065 10.814 4.570 1.00 82.44 117 PRO A N 1
ATOM 920 C CA . PRO A 1 117 ? 0.047 9.798 4.771 1.00 82.44 117 PRO A CA 1
ATOM 921 C C . PRO A 1 117 ? 0.696 8.464 5.143 1.00 82.44 117 PRO A C 1
ATOM 923 O O . PRO A 1 117 ? 1.595 7.972 4.459 1.00 82.44 117 PRO A O 1
ATOM 926 N N . TYR A 1 118 ? 0.190 7.841 6.198 1.00 85.12 118 TYR A N 1
ATOM 927 C CA . TYR A 1 118 ? 0.428 6.436 6.474 1.00 85.12 118 TYR A CA 1
ATOM 928 C C . TYR A 1 118 ? -0.596 5.612 5.696 1.00 85.12 118 TYR A C 1
ATOM 930 O O . TYR A 1 118 ? -1.797 5.750 5.914 1.00 85.12 118 TYR A O 1
ATOM 938 N N . ARG A 1 119 ? -0.131 4.775 4.770 1.00 83.81 119 ARG A N 1
ATOM 939 C CA . ARG A 1 119 ? -0.987 3.911 3.948 1.00 83.81 119 ARG A CA 1
ATOM 940 C C . ARG A 1 119 ? -0.828 2.475 4.416 1.00 83.81 119 ARG A C 1
ATOM 942 O O . ARG A 1 119 ? 0.293 2.012 4.619 1.00 83.81 119 ARG A O 1
ATOM 949 N N . PHE A 1 120 ? -1.939 1.775 4.575 1.00 83.25 120 PHE A N 1
ATOM 950 C CA . PHE A 1 120 ? -1.955 0.385 4.997 1.00 83.25 120 PHE A CA 1
ATOM 951 C C . PHE A 1 120 ? -2.945 -0.401 4.152 1.00 83.25 120 PHE A C 1
ATOM 953 O O . PHE A 1 120 ? -4.102 -0.020 4.059 1.00 83.25 120 PHE A O 1
ATOM 960 N N . PHE A 1 121 ? -2.493 -1.487 3.535 1.00 83.88 121 PHE A N 1
ATOM 961 C CA . PHE A 1 121 ? -3.323 -2.282 2.635 1.00 83.88 121 PHE A CA 1
ATOM 962 C C . PHE A 1 121 ? -3.722 -3.583 3.315 1.00 83.88 121 PHE A C 1
ATOM 964 O O . PHE A 1 121 ? -2.874 -4.279 3.877 1.00 83.88 121 PHE A O 1
ATOM 971 N N . ILE A 1 122 ? -5.003 -3.921 3.256 1.00 85.50 122 ILE A N 1
ATOM 972 C CA . ILE A 1 122 ? -5.555 -5.153 3.821 1.00 85.50 122 ILE A CA 1
ATOM 973 C C . ILE A 1 122 ? -6.366 -5.887 2.765 1.00 85.50 122 ILE A C 1
ATOM 975 O O . ILE A 1 122 ? -6.951 -5.258 1.889 1.00 85.50 122 ILE A O 1
ATOM 979 N N . GLN A 1 123 ? -6.437 -7.207 2.878 1.00 85.75 123 GLN A N 1
ATOM 980 C CA . GLN A 1 123 ? -7.391 -8.014 2.125 1.00 85.75 123 GLN A CA 1
ATOM 981 C C . GLN A 1 123 ? -8.377 -8.632 3.105 1.00 85.75 123 GLN A C 1
ATOM 983 O O . GLN A 1 123 ? -7.968 -9.331 4.035 1.00 85.75 123 GLN A O 1
ATOM 988 N N . THR A 1 124 ? -9.663 -8.347 2.926 1.00 84.00 124 THR A N 1
ATOM 989 C CA . THR A 1 124 ? -10.712 -8.821 3.831 1.00 84.00 124 THR A CA 1
ATOM 990 C C . THR A 1 124 ? -10.882 -10.344 3.738 1.00 84.00 124 THR A C 1
ATOM 992 O O . THR A 1 124 ? -10.720 -10.916 2.657 1.00 84.00 124 THR A O 1
ATOM 995 N N . PRO A 1 125 ? -11.196 -11.032 4.855 1.00 84.25 125 PRO A N 1
ATOM 996 C CA . PRO A 1 125 ? -11.528 -12.453 4.842 1.00 84.25 125 PRO A CA 1
ATOM 997 C C . PRO A 1 125 ? -12.723 -12.799 3.950 1.00 84.25 125 PRO A C 1
ATOM 999 O O . PRO A 1 125 ? -13.486 -11.940 3.504 1.00 84.25 125 PRO A O 1
ATOM 1002 N N . LYS A 1 126 ? -12.943 -14.103 3.789 1.00 83.75 126 LYS A N 1
ATOM 1003 C CA . LYS A 1 126 ? -14.238 -14.633 3.355 1.00 83.75 126 LYS A CA 1
ATOM 1004 C C . LYS A 1 126 ? -15.295 -14.371 4.428 1.00 83.75 126 LYS A C 1
ATOM 1006 O O . LYS A 1 126 ? -14.996 -14.457 5.617 1.00 83.75 126 LYS A O 1
ATOM 1011 N N . ASN A 1 127 ? -16.533 -14.132 3.999 1.00 85.56 127 ASN A N 1
ATOM 1012 C CA . ASN A 1 127 ? -17.716 -14.036 4.865 1.00 85.56 127 ASN A CA 1
ATOM 1013 C C . ASN A 1 127 ? -17.678 -12.900 5.90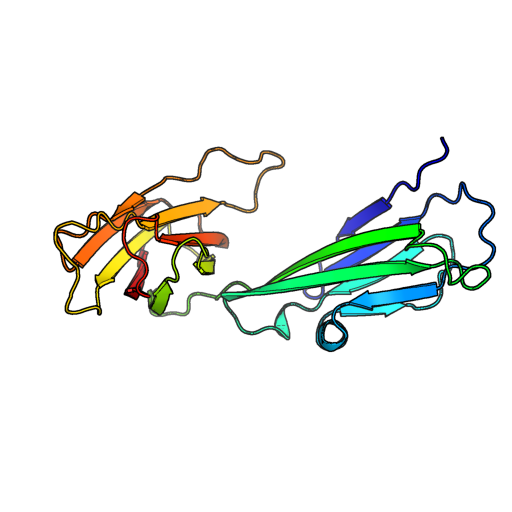3 1.00 85.56 127 ASN A C 1
ATOM 1015 O O . ASN A 1 127 ? -18.220 -13.054 6.994 1.00 85.56 127 ASN A O 1
ATOM 1019 N N . VAL A 1 128 ? -17.042 -11.774 5.584 1.00 85.12 128 VAL A N 1
ATOM 1020 C CA . VAL A 1 128 ? -17.129 -10.560 6.405 1.00 85.12 128 VAL A CA 1
ATOM 1021 C C . VAL A 1 128 ? -17.840 -9.463 5.629 1.00 85.12 128 VAL A C 1
ATOM 1023 O O . VAL A 1 128 ? -17.588 -9.283 4.438 1.00 85.12 128 VAL A O 1
ATOM 1026 N N . ASP A 1 129 ? -18.711 -8.733 6.308 1.00 87.31 129 ASP A N 1
ATOM 1027 C CA . ASP A 1 129 ? -19.466 -7.611 5.750 1.00 87.31 129 ASP A CA 1
ATOM 1028 C C . ASP A 1 129 ? -19.262 -6.315 6.555 1.00 87.31 129 ASP A C 1
ATOM 1030 O O . ASP A 1 129 ? -19.644 -5.228 6.117 1.00 87.31 129 ASP A O 1
ATOM 1034 N N . GLN A 1 130 ? -18.589 -6.407 7.708 1.00 87.69 130 GLN A N 1
ATOM 1035 C CA . GLN A 1 130 ? -18.312 -5.279 8.587 1.00 87.69 130 GLN A CA 1
ATOM 1036 C C . GLN A 1 130 ? -16.868 -5.266 9.089 1.00 87.69 130 GLN A C 1
ATOM 1038 O O . GLN A 1 130 ? -16.274 -6.290 9.442 1.00 87.69 130 GLN A O 1
ATOM 1043 N N . CYS A 1 131 ? -16.308 -4.061 9.183 1.00 87.56 131 CYS A N 1
ATOM 1044 C CA . CYS A 1 131 ? -15.039 -3.790 9.842 1.00 87.56 131 CYS A CA 1
ATOM 1045 C C . CYS A 1 131 ? -15.234 -2.753 10.948 1.00 87.56 131 CYS A C 1
ATOM 1047 O O . CYS A 1 131 ? -15.682 -1.631 10.714 1.00 87.56 131 CYS A O 1
ATOM 1049 N N . LYS A 1 132 ? -14.839 -3.121 12.162 1.00 90.06 132 LYS A N 1
ATOM 1050 C CA . LYS A 1 132 ? -14.736 -2.229 13.308 1.00 90.06 132 LYS A CA 1
ATOM 1051 C C . LYS A 1 132 ? -13.316 -1.678 13.394 1.00 90.06 132 LYS A C 1
ATOM 1053 O O . LYS A 1 132 ? -12.363 -2.449 13.519 1.00 90.06 132 LYS A O 1
ATOM 1058 N N . ILE A 1 133 ? -13.186 -0.358 13.380 1.00 87.50 133 ILE A N 1
ATOM 1059 C CA . ILE A 1 133 ? -11.925 0.373 13.489 1.00 87.50 133 ILE A CA 1
ATOM 1060 C C . ILE A 1 133 ? -11.864 1.022 14.867 1.00 87.50 133 ILE A C 1
ATOM 1062 O O . ILE A 1 133 ? -12.636 1.925 15.167 1.00 87.50 133 ILE A O 1
ATOM 1066 N N . ASP A 1 134 ? -10.934 0.563 15.692 1.00 89.06 134 ASP A N 1
ATOM 1067 C CA . ASP A 1 134 ? -10.582 1.142 16.983 1.00 89.06 134 ASP A CA 1
ATOM 1068 C C . ASP A 1 134 ? -9.283 1.950 16.812 1.00 89.06 134 ASP A C 1
ATOM 1070 O O . ASP A 1 134 ? -8.263 1.388 16.407 1.00 89.06 134 ASP A O 1
ATOM 1074 N N . LEU A 1 135 ? -9.297 3.246 17.130 1.00 85.81 135 LEU A N 1
ATOM 1075 C CA . LEU A 1 135 ? -8.115 4.113 17.106 1.00 85.81 135 LEU A CA 1
ATOM 1076 C C . LEU A 1 135 ? -7.878 4.688 18.503 1.00 85.81 135 LEU A C 1
ATOM 1078 O O . LEU A 1 135 ? -8.738 5.374 19.049 1.00 85.81 135 LEU A O 1
ATOM 1082 N N . SER A 1 136 ? -6.705 4.427 19.071 1.00 87.19 136 SER A N 1
ATOM 1083 C CA . SER A 1 136 ? -6.281 4.959 20.368 1.00 87.19 136 SER A CA 1
ATOM 1084 C C . SER A 1 136 ? -5.037 5.820 20.198 1.00 87.19 136 SER A C 1
ATOM 1086 O O . SER A 1 136 ? -4.070 5.376 19.578 1.00 87.19 136 SER A O 1
ATOM 1088 N N . SER A 1 137 ? -5.022 7.021 20.772 1.00 83.06 137 SER A N 1
ATOM 1089 C CA . SER A 1 137 ? -3.792 7.812 20.849 1.00 83.06 137 SER A CA 1
ATOM 1090 C C . SER A 1 137 ? -2.854 7.238 21.910 1.00 83.06 137 SER A C 1
ATOM 1092 O O . SER A 1 137 ? -3.279 6.910 23.018 1.00 83.06 137 SER A O 1
ATOM 1094 N N . LEU A 1 138 ? -1.573 7.134 21.564 1.00 84.94 138 LEU A N 1
ATOM 1095 C CA . LEU A 1 138 ? -0.476 6.794 22.472 1.00 84.94 138 LEU A CA 1
ATOM 1096 C C . LEU A 1 138 ? 0.364 8.028 22.847 1.00 84.94 138 LEU A C 1
ATOM 1098 O O . LEU A 1 138 ? 1.296 7.917 23.637 1.00 84.94 138 LEU A O 1
ATOM 1102 N N . THR A 1 139 ? 0.069 9.197 22.274 1.00 77.56 139 THR A N 1
ATOM 1103 C CA . THR A 1 139 ? 0.759 10.450 22.594 1.00 77.56 139 THR A CA 1
ATOM 1104 C C . THR A 1 139 ? 0.124 11.083 23.837 1.00 77.56 139 THR A C 1
ATOM 1106 O O . THR A 1 139 ? -1.069 11.378 23.840 1.00 77.56 139 THR A O 1
ATOM 1109 N N . GLU A 1 140 ? 0.917 11.300 24.892 1.00 69.00 140 GLU A N 1
ATOM 1110 C CA . GLU A 1 140 ? 0.445 11.857 26.173 1.00 69.00 140 GLU A CA 1
ATOM 1111 C C . GLU A 1 140 ? 0.063 13.345 26.075 1.00 69.00 140 GLU A C 1
ATOM 1113 O O . GLU A 1 140 ? -0.949 13.763 26.637 1.00 69.00 140 GLU A O 1
ATOM 1118 N N . GLU A 1 141 ? 0.825 14.130 25.305 1.00 65.38 141 GLU A N 1
ATOM 1119 C CA . GLU A 1 141 ? 0.598 15.562 25.064 1.00 65.38 141 GLU A CA 1
ATOM 1120 C C . GLU A 1 141 ? -0.111 15.804 23.729 1.00 65.38 141 GLU A C 1
ATOM 1122 O O . GLU A 1 141 ? 0.458 16.294 22.749 1.00 65.38 141 GLU A O 1
ATOM 1127 N N . LEU A 1 142 ? -1.387 15.456 23.673 1.00 60.09 142 LEU A N 1
ATOM 1128 C CA . LEU A 1 142 ? -2.263 15.938 22.616 1.00 60.09 142 LEU A CA 1
ATOM 1129 C C . LEU A 1 142 ? -2.744 17.332 23.031 1.00 60.09 142 LEU A C 1
ATOM 1131 O O . LEU A 1 142 ? -3.692 17.461 23.801 1.00 60.09 142 LEU A O 1
ATOM 1135 N N . SER A 1 143 ? -2.044 18.389 22.609 1.00 51.91 143 SER A N 1
ATOM 1136 C CA . SER A 1 143 ? -2.464 19.757 22.930 1.00 51.91 143 SER A CA 1
ATOM 1137 C C . SER A 1 143 ? -3.902 19.981 22.449 1.00 51.91 143 SER A C 1
ATOM 1139 O O . SER A 1 143 ? -4.244 19.663 21.309 1.00 51.91 143 SER A O 1
ATOM 1141 N N . LYS A 1 144 ? -4.749 20.551 23.319 1.00 50.75 144 LYS A N 1
ATOM 1142 C CA . LYS A 1 144 ? -6.164 20.874 23.032 1.00 50.75 144 LYS A CA 1
ATOM 1143 C C . LYS A 1 144 ? -6.344 21.756 21.783 1.00 50.75 144 LYS A C 1
ATOM 1145 O O . LYS A 1 144 ? -7.422 21.806 21.205 1.00 50.75 144 LYS A O 1
ATOM 1150 N N . GLU A 1 145 ? -5.281 22.432 21.356 1.00 46.09 145 GLU A N 1
ATOM 1151 C CA . GLU A 1 145 ? -5.238 23.301 20.176 1.00 46.09 145 GLU A CA 1
ATOM 1152 C C . GLU A 1 145 ? -4.940 22.546 18.869 1.00 46.09 145 GLU A C 1
ATOM 1154 O O . GLU A 1 145 ? -5.241 23.028 17.775 1.00 46.09 145 GLU A O 1
ATOM 1159 N N . SER A 1 146 ? -4.397 21.331 18.951 1.00 49.72 146 SER A N 1
ATOM 1160 C CA . SER A 1 146 ? -4.100 20.508 17.787 1.00 49.72 146 SER A CA 1
ATOM 1161 C C . SER A 1 146 ? -5.314 19.672 17.412 1.00 49.72 146 SER A C 1
ATOM 1163 O O . SER A 1 146 ? -5.487 18.545 17.876 1.00 49.72 146 SER A O 1
ATOM 1165 N N . LYS A 1 147 ? -6.157 20.210 16.528 1.00 51.28 147 LYS A N 1
ATOM 1166 C CA . LYS A 1 147 ? -7.214 19.446 15.850 1.00 51.28 147 LYS A CA 1
ATOM 1167 C C . LYS A 1 147 ? -6.585 18.437 14.884 1.00 51.28 147 LYS A C 1
ATOM 1169 O O . LYS A 1 147 ? -6.564 18.647 13.674 1.00 51.28 147 LYS A O 1
ATOM 1174 N N . THR A 1 148 ? -6.033 17.346 15.405 1.00 52.09 148 THR A N 1
ATOM 1175 C CA . THR A 1 148 ? -5.509 16.256 14.579 1.00 52.09 148 THR A CA 1
ATOM 1176 C C . THR A 1 148 ? -6.668 15.564 13.893 1.00 52.09 148 THR A C 1
ATOM 1178 O O . THR A 1 148 ? -7.335 14.736 14.499 1.00 52.09 148 THR A O 1
ATOM 1181 N N . LYS A 1 149 ? -6.882 15.889 12.621 1.00 59.12 149 LYS A N 1
ATOM 1182 C CA . LYS A 1 149 ? -7.820 15.167 11.766 1.00 59.12 149 LYS A CA 1
ATOM 1183 C C . LYS A 1 149 ? -7.110 13.970 11.175 1.00 59.12 149 LYS A C 1
ATOM 1185 O O . LYS A 1 149 ? -6.244 14.176 10.331 1.00 59.12 149 LYS A O 1
ATOM 1190 N N . VAL A 1 150 ? -7.486 12.769 11.602 1.00 58.78 150 VAL A N 1
ATOM 1191 C CA . VAL A 1 150 ? -7.107 11.523 10.929 1.00 58.78 150 VAL A CA 1
ATOM 1192 C C . VAL A 1 150 ? -8.189 11.214 9.919 1.00 58.78 150 VAL A C 1
ATOM 1194 O O . VAL A 1 150 ? -9.306 10.944 10.331 1.00 58.78 150 VAL A O 1
ATOM 1197 N N . ILE A 1 151 ? -7.858 11.294 8.632 1.00 61.78 151 ILE A N 1
ATOM 1198 C CA . ILE A 1 151 ? -8.739 10.898 7.530 1.00 61.78 151 ILE A CA 1
ATOM 1199 C C . ILE A 1 151 ? -8.493 9.425 7.260 1.00 61.78 151 ILE A C 1
ATOM 1201 O O . ILE A 1 151 ? -7.375 9.104 6.875 1.00 61.78 151 ILE A O 1
ATOM 1205 N N . ILE A 1 152 ? -9.517 8.582 7.413 1.00 60.50 152 ILE A N 1
ATOM 1206 C CA . ILE A 1 152 ? -9.513 7.211 6.886 1.00 60.50 152 ILE A CA 1
ATOM 1207 C C . ILE A 1 152 ? -10.145 7.251 5.503 1.00 60.50 152 ILE A C 1
ATOM 1209 O O . ILE A 1 152 ? -11.267 7.720 5.375 1.00 60.50 152 ILE A O 1
ATOM 1213 N N . LYS A 1 153 ? -9.435 6.807 4.468 1.00 64.31 153 LYS A N 1
ATOM 1214 C CA . LYS A 1 153 ? -10.027 6.524 3.152 1.00 64.31 153 LYS A CA 1
ATOM 1215 C C . LYS A 1 153 ? -9.880 5.050 2.871 1.00 64.31 153 LYS A C 1
ATOM 1217 O O . LYS A 1 153 ? -8.829 4.501 3.190 1.00 64.31 153 LYS A O 1
ATOM 1222 N N . TYR A 1 154 ? -10.908 4.476 2.258 1.00 64.25 154 TYR A N 1
ATOM 1223 C CA . TYR A 1 154 ? -10.878 3.114 1.769 1.00 64.25 154 TYR A CA 1
ATOM 1224 C C . TYR A 1 154 ? -11.388 3.035 0.333 1.00 64.25 154 TYR A C 1
ATOM 1226 O O . TYR A 1 154 ? -12.322 3.741 -0.036 1.00 64.25 154 TYR A O 1
ATOM 1234 N N . SER A 1 155 ? -10.725 2.222 -0.484 1.00 62.12 155 SER A N 1
ATOM 1235 C CA . SER A 1 155 ? -11.034 1.988 -1.898 1.00 62.12 155 SER A CA 1
ATOM 1236 C C . SER A 1 155 ? -11.054 0.487 -2.158 1.00 62.12 155 SER A C 1
ATOM 1238 O O . SER A 1 155 ? -10.249 -0.238 -1.580 1.00 62.12 155 SER A O 1
ATOM 1240 N N . VAL A 1 156 ? -11.988 0.029 -2.994 1.00 61.28 156 VAL A N 1
ATOM 1241 C CA . VAL A 1 156 ? -12.095 -1.371 -3.422 1.00 61.28 156 VAL A CA 1
ATOM 1242 C C . VAL A 1 156 ? -11.515 -1.488 -4.821 1.00 61.28 156 VAL A C 1
ATOM 1244 O O . VAL A 1 156 ? -11.824 -0.682 -5.695 1.00 61.28 156 VAL A O 1
ATOM 1247 N N . GLU A 1 157 ? -10.692 -2.506 -5.041 1.00 58.00 157 GLU A N 1
ATOM 1248 C CA . GLU A 1 157 ? -10.181 -2.864 -6.363 1.00 58.00 157 GLU A CA 1
ATOM 1249 C C . GLU A 1 157 ? -11.289 -3.563 -7.177 1.00 58.00 157 GLU A C 1
ATOM 1251 O O . GLU A 1 157 ? -11.255 -4.773 -7.390 1.00 58.00 157 GLU A O 1
ATOM 1256 N N . ASP A 1 158 ? -12.353 -2.832 -7.527 1.00 47.50 158 ASP A N 1
ATOM 1257 C CA . ASP A 1 158 ? -13.365 -3.306 -8.477 1.00 47.50 158 ASP A CA 1
ATOM 1258 C C . ASP A 1 158 ? -14.202 -2.172 -9.084 1.00 47.50 158 ASP A C 1
ATOM 1260 O O . ASP A 1 158 ? -15.410 -2.100 -8.889 1.00 47.50 158 ASP A O 1
ATOM 1264 N N . SER A 1 159 ? -13.565 -1.271 -9.828 1.00 40.72 159 SER A N 1
ATOM 1265 C CA . SER A 1 159 ? -14.220 -0.555 -10.926 1.00 40.72 159 SER A CA 1
ATOM 1266 C C . SER A 1 159 ? -13.181 0.244 -11.712 1.00 40.72 159 SER A C 1
ATOM 1268 O O . SER A 1 159 ? -12.222 0.791 -11.174 1.00 40.72 159 SER A O 1
ATOM 1270 N N . GLN A 1 160 ? -13.391 0.363 -13.023 1.00 40.00 160 GLN A N 1
ATOM 1271 C CA . GLN A 1 160 ? -12.746 1.362 -13.891 1.00 40.00 160 GLN A CA 1
ATOM 1272 C C . GLN A 1 160 ? -13.200 2.798 -13.558 1.00 40.00 160 GLN A C 1
ATOM 1274 O O . GLN A 1 160 ? -13.152 3.696 -14.396 1.00 40.00 160 GLN A O 1
ATOM 1279 N N . VAL A 1 161 ? -13.672 3.009 -12.336 1.00 35.22 161 VAL A N 1
ATOM 1280 C CA . VAL A 1 161 ? -14.171 4.257 -11.806 1.00 35.22 161 VAL A CA 1
ATOM 1281 C C . VAL A 1 161 ? -13.318 4.504 -10.573 1.00 35.22 161 VAL A C 1
ATOM 1283 O O . VAL A 1 161 ? -13.215 3.663 -9.686 1.00 35.22 161 VAL A O 1
ATOM 1286 N N . CYS A 1 162 ? -12.622 5.636 -10.537 1.00 35.62 162 CYS A N 1
ATOM 1287 C CA . CYS A 1 162 ? -12.017 6.128 -9.307 1.00 35.62 162 CYS A CA 1
ATOM 1288 C C . CYS A 1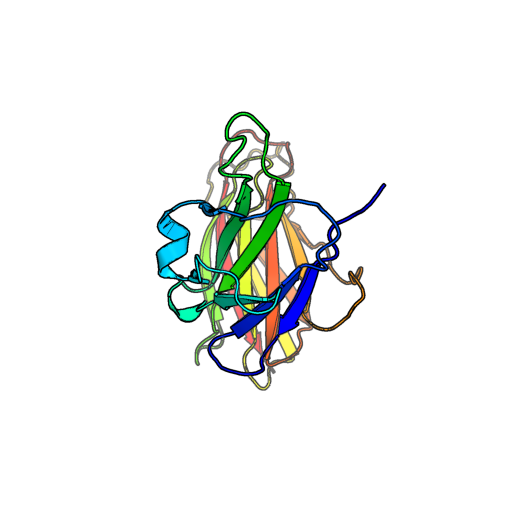 162 ? -13.166 6.461 -8.350 1.00 35.62 162 CYS A C 1
ATOM 1290 O O . CYS A 1 162 ? -13.585 7.612 -8.278 1.00 35.62 162 CYS A O 1
ATOM 1292 N N . ASP A 1 163 ? -13.746 5.446 -7.714 1.00 40.53 163 ASP A N 1
ATOM 1293 C CA . ASP A 1 163 ? -14.991 5.611 -6.991 1.00 40.53 163 ASP A CA 1
ATOM 1294 C C . ASP A 1 163 ? -14.791 6.577 -5.826 1.00 40.53 163 ASP A C 1
ATOM 1296 O O . ASP A 1 163 ? -13.926 6.417 -4.961 1.00 40.53 163 ASP A O 1
ATOM 1300 N N . GLU A 1 164 ? -15.680 7.562 -5.787 1.00 41.75 164 GLU A N 1
ATOM 1301 C CA . GLU A 1 164 ? -15.876 8.574 -4.749 1.00 41.75 164 GLU A CA 1
ATOM 1302 C C . GLU A 1 164 ? -16.281 7.961 -3.385 1.00 41.75 164 GLU A C 1
ATOM 1304 O O . GLU A 1 164 ? -16.590 8.673 -2.432 1.00 41.75 164 GLU A O 1
ATOM 1309 N N . ASN A 1 165 ? -16.220 6.631 -3.253 1.00 45.69 165 ASN A N 1
ATOM 1310 C CA . ASN A 1 165 ? -16.646 5.827 -2.106 1.00 45.69 165 ASN A CA 1
ATOM 1311 C C . ASN A 1 165 ? -15.677 5.865 -0.910 1.00 45.69 165 ASN A C 1
ATOM 1313 O O . ASN A 1 165 ? -15.882 5.175 0.091 1.00 45.69 165 ASN A O 1
ATOM 1317 N N . GLY A 1 166 ? -14.634 6.696 -0.970 1.00 53.00 166 GLY A N 1
ATOM 1318 C CA . GLY A 1 166 ? -13.741 6.939 0.156 1.00 53.00 166 GLY A CA 1
ATOM 1319 C C . GLY A 1 166 ? -14.452 7.693 1.280 1.00 53.00 166 GLY A C 1
ATOM 1320 O O . GLY A 1 166 ? -14.419 8.923 1.328 1.00 53.00 166 GLY A O 1
ATOM 1321 N N . LYS A 1 167 ? -15.061 6.974 2.228 1.00 60.41 167 LYS A N 1
ATOM 1322 C CA . LYS A 1 167 ? -15.683 7.594 3.406 1.00 60.41 167 LYS A CA 1
ATOM 1323 C C . LYS A 1 167 ? -14.608 8.183 4.312 1.00 60.41 167 LYS A C 1
ATOM 1325 O O . LYS A 1 167 ? -13.917 7.438 4.990 1.00 60.41 167 LYS A O 1
ATOM 1330 N N . THR A 1 168 ? -14.520 9.511 4.363 1.00 62.94 168 THR A N 1
ATOM 1331 C CA . THR A 1 168 ? -13.639 10.217 5.300 1.00 62.94 168 THR A CA 1
ATOM 1332 C C . THR A 1 168 ? -14.224 10.150 6.703 1.00 62.94 168 THR A C 1
ATOM 1334 O O . THR A 1 168 ? -15.272 10.723 6.986 1.00 62.94 168 THR A O 1
ATOM 1337 N N . ILE A 1 169 ? -13.534 9.440 7.582 1.00 64.81 169 ILE A N 1
ATOM 1338 C CA . ILE A 1 169 ? -13.770 9.494 9.022 1.00 64.81 169 ILE A CA 1
ATOM 1339 C C . ILE A 1 169 ? -12.836 10.559 9.584 1.00 64.81 169 ILE A C 1
ATOM 1341 O O . ILE A 1 169 ? -11.676 10.563 9.193 1.00 64.81 169 ILE A O 1
ATOM 1345 N N . GLU A 1 170 ? -13.317 11.451 10.453 1.00 66.06 170 GLU A N 1
ATOM 1346 C CA . GLU A 1 170 ? -12.470 12.422 11.150 1.00 66.06 170 GLU A CA 1
ATOM 1347 C C . GLU A 1 170 ? -12.296 12.001 12.610 1.00 66.06 170 GLU A C 1
ATOM 1349 O O . GLU A 1 170 ? -13.265 11.941 13.363 1.00 66.06 170 GLU A O 1
ATOM 1354 N N . PHE A 1 171 ? -11.053 11.744 13.014 1.00 65.06 171 PHE A N 1
ATOM 1355 C CA . PHE A 1 171 ? -10.702 11.728 14.433 1.00 65.06 171 PHE A CA 1
ATOM 1356 C C . PHE A 1 171 ? -10.618 13.166 14.950 1.00 65.06 171 PHE A C 1
ATOM 1358 O O . PHE A 1 171 ? -10.016 14.014 14.289 1.00 65.06 171 PHE A O 1
ATOM 1365 N N . VAL A 1 172 ? -11.203 13.444 16.115 1.00 60.38 172 VAL A N 1
ATOM 1366 C CA . VAL A 1 172 ? -11.059 14.734 16.803 1.00 60.38 172 VAL A CA 1
ATOM 1367 C C . VAL A 1 172 ? -10.406 14.478 18.152 1.00 60.38 172 VAL A C 1
ATOM 1369 O O . VAL A 1 172 ? -10.871 13.673 18.946 1.00 60.38 172 VAL A O 1
ATOM 1372 N N . ASN A 1 173 ? -9.302 15.179 18.381 1.00 59.22 173 ASN A N 1
ATOM 1373 C CA . ASN A 1 173 ? -8.291 14.921 19.404 1.00 59.22 173 ASN A CA 1
ATOM 1374 C C . ASN A 1 173 ? -8.743 15.084 20.876 1.00 59.22 173 ASN A C 1
ATOM 1376 O O . ASN A 1 173 ? -7.912 15.066 21.780 1.00 59.22 173 ASN A O 1
ATOM 1380 N N . GLU A 1 174 ? -10.034 15.298 21.124 1.00 57.16 174 GLU A N 1
ATOM 1381 C CA . GLU A 1 174 ? -10.584 15.423 22.479 1.00 57.16 174 GLU A CA 1
ATOM 1382 C C . GLU A 1 174 ? -10.704 14.052 23.165 1.00 57.16 174 GLU A C 1
ATOM 1384 O O . GLU A 1 174 ? -10.556 13.959 24.385 1.00 57.16 174 GLU A O 1
ATOM 1389 N N . ASP A 1 175 ? -10.841 12.976 22.383 1.00 63.53 175 ASP A N 1
ATOM 1390 C CA . ASP A 1 175 ? -10.943 11.613 22.894 1.00 63.53 175 ASP A CA 1
ATOM 1391 C C . ASP A 1 175 ? -9.634 10.844 22.693 1.00 63.53 175 ASP A C 1
ATOM 1393 O O . ASP A 1 175 ? -9.138 10.701 21.578 1.00 63.53 175 ASP A O 1
ATOM 1397 N N . LYS A 1 176 ? -9.092 10.233 23.755 1.00 73.88 176 LYS A N 1
ATOM 1398 C CA . LYS A 1 176 ? -7.942 9.307 23.639 1.00 73.88 176 LYS A CA 1
ATOM 1399 C C . LYS A 1 176 ? -8.262 8.052 22.816 1.00 73.88 176 LYS A C 1
ATOM 1401 O O . LYS A 1 176 ? -7.354 7.284 22.493 1.00 73.88 176 LYS A O 1
ATOM 1406 N N . TYR A 1 177 ? -9.536 7.820 22.516 1.00 83.06 177 TYR A N 1
ATOM 1407 C CA . TYR A 1 177 ? -10.038 6.632 21.855 1.00 83.06 177 TYR A CA 1
ATOM 1408 C C . TYR A 1 177 ? -11.292 6.944 21.043 1.00 83.06 177 TYR A C 1
ATOM 1410 O O . TYR A 1 177 ? -12.232 7.529 21.570 1.00 83.06 177 TYR A O 1
ATOM 1418 N N . GLN A 1 178 ? -11.334 6.480 19.798 1.00 82.88 178 GLN A N 1
ATOM 1419 C CA . GLN A 1 178 ? -12.539 6.509 18.977 1.00 82.88 178 GLN A CA 1
ATOM 1420 C C . GLN A 1 178 ? -12.738 5.175 18.262 1.00 82.88 178 GLN A C 1
ATOM 1422 O O . GLN A 1 178 ? -11.793 4.412 18.027 1.00 82.88 178 GLN A O 1
ATOM 1427 N N . ARG A 1 179 ? -14.001 4.886 17.950 1.00 86.62 179 ARG A N 1
ATOM 1428 C CA . ARG A 1 179 ? -14.432 3.660 17.288 1.00 86.62 179 ARG A CA 1
ATOM 1429 C C . ARG A 1 179 ? -15.376 3.989 16.148 1.00 86.62 179 ARG A C 1
ATOM 1431 O O . ARG A 1 179 ? -16.296 4.783 16.318 1.00 86.62 179 ARG A O 1
ATOM 1438 N N . TRP A 1 180 ? -15.205 3.276 15.045 1.00 84.94 180 TRP A N 1
ATOM 1439 C CA . TRP A 1 180 ? -16.131 3.297 13.922 1.00 84.94 180 TRP A CA 1
ATOM 1440 C C . TRP A 1 180 ? -16.429 1.892 13.437 1.00 84.94 180 TRP A C 1
ATOM 1442 O O . TRP A 1 180 ? -15.623 0.980 13.604 1.00 84.94 180 TRP A O 1
ATOM 1452 N N . GLU A 1 181 ? -17.579 1.746 12.799 1.00 85.81 181 GLU A N 1
ATOM 1453 C CA . GLU A 1 181 ? -17.972 0.545 12.077 1.00 85.81 181 GLU A CA 1
ATOM 1454 C C . GLU A 1 181 ? -18.250 0.949 10.631 1.00 85.81 181 GLU A C 1
ATOM 1456 O O . GLU A 1 181 ? -18.945 1.936 10.364 1.00 85.81 181 GLU A O 1
ATOM 1461 N N . ILE A 1 182 ? -17.622 0.239 9.698 1.00 81.44 182 ILE A N 1
ATOM 1462 C CA . ILE A 1 182 ? -17.775 0.467 8.265 1.00 81.44 182 ILE A CA 1
ATOM 1463 C C . ILE A 1 182 ? -18.205 -0.828 7.574 1.00 81.44 182 ILE A C 1
ATOM 1465 O O . ILE A 1 182 ? -17.692 -1.896 7.925 1.00 81.44 182 ILE A O 1
ATOM 1469 N N . PRO A 1 183 ? -19.123 -0.749 6.597 1.00 83.06 183 PRO A N 1
ATOM 1470 C CA . PRO A 1 183 ? -19.422 -1.885 5.743 1.00 83.06 183 PRO A CA 1
ATOM 1471 C C . PRO A 1 183 ? -18.212 -2.193 4.856 1.00 83.06 183 PRO A C 1
ATOM 1473 O O . PRO A 1 183 ? -17.508 -1.283 4.411 1.00 83.06 183 PRO A O 1
ATOM 1476 N N . ILE A 1 184 ? -17.980 -3.473 4.597 1.00 82.56 184 ILE A N 1
ATOM 1477 C CA . ILE A 1 184 ? -16.926 -3.968 3.714 1.00 82.56 184 ILE A CA 1
ATOM 1478 C C . ILE A 1 184 ? -17.456 -5.106 2.844 1.00 82.56 184 ILE A C 1
ATOM 1480 O O . ILE A 1 184 ? -18.485 -5.708 3.123 1.00 82.56 184 ILE A O 1
ATOM 1484 N N . MET A 1 185 ? -16.726 -5.410 1.784 1.00 81.88 185 MET A N 1
ATOM 1485 C CA . MET A 1 185 ? -16.960 -6.549 0.917 1.00 81.88 185 MET A CA 1
ATOM 1486 C C . MET A 1 185 ? -15.945 -7.642 1.259 1.00 81.88 185 MET A C 1
ATOM 1488 O O . MET A 1 185 ? -14.773 -7.324 1.504 1.00 81.88 185 MET A O 1
ATOM 1492 N N . PRO A 1 186 ? -16.357 -8.917 1.276 1.00 83.56 186 PRO A N 1
ATOM 1493 C CA . PRO A 1 186 ? -15.448 -10.031 1.505 1.00 83.56 186 PRO A CA 1
ATOM 1494 C C . PRO A 1 186 ? -14.455 -10.177 0.345 1.00 83.56 186 PRO A C 1
ATOM 1496 O O . PRO A 1 186 ? -14.770 -9.855 -0.800 1.00 83.56 186 PRO A O 1
ATOM 1499 N N . GLU A 1 187 ? -13.255 -10.674 0.648 1.00 82.38 187 GLU A N 1
ATOM 1500 C CA . GLU A 1 187 ? -12.173 -10.951 -0.316 1.00 82.38 187 GLU A CA 1
ATOM 1501 C C . GLU A 1 187 ? -11.720 -9.760 -1.179 1.00 82.38 187 GLU A C 1
ATOM 1503 O O . GLU A 1 187 ? -11.082 -9.941 -2.218 1.00 82.38 187 GLU A O 1
ATOM 1508 N N . LYS A 1 188 ? -11.998 -8.531 -0.741 1.00 82.38 188 LYS A N 1
ATOM 1509 C CA . LYS A 1 188 ? -11.571 -7.306 -1.418 1.00 82.38 188 LYS A CA 1
ATOM 1510 C C . LYS A 1 188 ? -10.350 -6.696 -0.745 1.00 82.38 188 LYS A C 1
ATOM 1512 O O . LYS A 1 188 ? -10.186 -6.753 0.476 1.00 82.38 188 LYS A O 1
ATOM 1517 N N . MET A 1 189 ? -9.488 -6.092 -1.561 1.00 81.00 189 MET A N 1
ATOM 1518 C CA . MET A 1 189 ? -8.402 -5.263 -1.060 1.00 81.00 189 MET A CA 1
ATOM 1519 C C . MET A 1 189 ? -8.940 -3.882 -0.693 1.00 81.00 189 MET A C 1
ATOM 1521 O O . MET A 1 189 ? -9.681 -3.283 -1.469 1.00 81.00 189 MET A O 1
ATOM 1525 N N . TYR A 1 190 ? -8.524 -3.387 0.469 1.00 80.81 190 TYR A N 1
ATOM 1526 C CA . TYR A 1 190 ? -8.776 -2.032 0.928 1.00 80.81 190 TYR A CA 1
ATOM 1527 C C . TYR A 1 190 ? -7.463 -1.323 1.231 1.00 80.81 190 TYR A C 1
ATOM 1529 O O . TYR A 1 190 ? -6.607 -1.847 1.948 1.00 80.81 190 TYR A O 1
ATOM 1537 N N . GLU A 1 191 ? -7.329 -0.100 0.732 1.00 81.62 191 GLU A N 1
ATOM 1538 C CA . GLU A 1 191 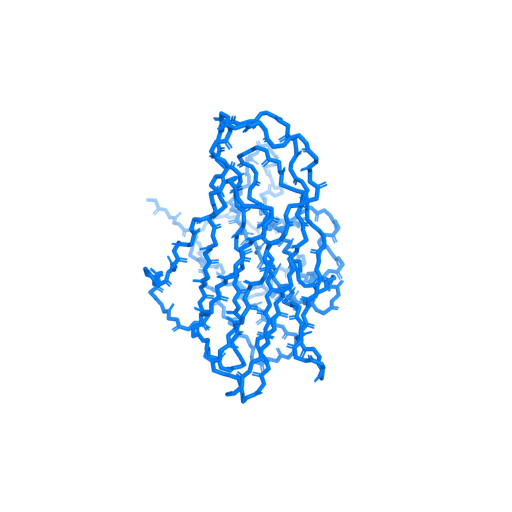? -6.386 0.866 1.284 1.00 81.62 191 GLU A CA 1
ATOM 1539 C C . GLU A 1 191 ? -6.973 1.480 2.559 1.00 81.62 191 GLU A C 1
ATOM 1541 O O . GLU A 1 191 ? -8.149 1.801 2.607 1.00 81.62 191 GLU A O 1
ATOM 1546 N N . LEU A 1 192 ? -6.168 1.670 3.594 1.00 81.50 192 LEU A N 1
ATOM 1547 C CA . LEU A 1 192 ? -6.478 2.493 4.752 1.00 81.50 192 LEU A CA 1
ATOM 1548 C C . LEU A 1 192 ? -5.421 3.585 4.817 1.00 81.50 192 LEU A C 1
ATOM 1550 O O . LEU A 1 192 ? -4.268 3.346 5.184 1.00 81.50 192 LEU A O 1
ATOM 1554 N N . LEU A 1 193 ? -5.813 4.786 4.415 1.00 80.75 193 LEU A N 1
ATOM 1555 C CA . LEU A 1 193 ? -4.975 5.971 4.527 1.00 80.75 193 LEU A CA 1
ATOM 1556 C C . LEU A 1 193 ? -5.204 6.612 5.894 1.00 80.75 193 LEU A C 1
ATOM 1558 O O . LEU A 1 193 ? -6.341 6.710 6.313 1.00 80.75 193 LEU A O 1
ATOM 1562 N N . PHE A 1 194 ? -4.151 7.051 6.573 1.00 81.00 194 PHE A N 1
ATOM 1563 C CA . PHE A 1 194 ? -4.208 7.837 7.802 1.00 81.00 194 PHE A CA 1
ATOM 1564 C C . PHE A 1 194 ? -3.322 9.061 7.600 1.00 81.00 194 PHE A C 1
ATOM 1566 O O . PHE A 1 194 ? -2.135 8.934 7.309 1.00 81.00 194 PHE A O 1
ATOM 1573 N N . LEU A 1 195 ? -3.882 10.258 7.732 1.00 79.44 195 LEU A N 1
ATOM 1574 C CA . LEU A 1 195 ? -3.153 11.506 7.509 1.00 79.44 195 LEU A CA 1
ATOM 1575 C C . LEU A 1 195 ? -3.264 12.400 8.732 1.00 79.44 195 LEU A C 1
ATOM 1577 O O . LEU A 1 195 ? -4.365 12.589 9.224 1.00 79.44 195 LEU A O 1
ATOM 1581 N N . GLN A 1 196 ? -2.158 12.997 9.172 1.00 77.19 196 GLN A N 1
ATOM 1582 C CA . GLN A 1 196 ? -2.170 14.091 10.141 1.00 77.19 196 GLN A CA 1
ATOM 1583 C C . GLN A 1 196 ? -2.268 15.431 9.404 1.00 77.19 196 GLN A C 1
ATOM 1585 O O . GLN A 1 196 ? -1.340 15.836 8.697 1.00 77.19 196 GLN A O 1
ATOM 1590 N N . ARG A 1 197 ? -3.386 16.144 9.580 1.00 69.44 197 ARG A N 1
ATOM 1591 C CA . ARG A 1 197 ? -3.547 17.517 9.074 1.00 69.44 197 ARG A CA 1
ATOM 1592 C C . ARG A 1 197 ? -2.837 18.528 9.996 1.00 69.44 197 ARG A C 1
ATOM 1594 O O . ARG A 1 197 ? -2.856 18.360 11.211 1.00 69.44 197 ARG A O 1
ATOM 1601 N N . LEU A 1 198 ? -2.229 19.549 9.381 1.00 56.38 198 LEU A N 1
ATOM 1602 C CA . LEU A 1 198 ? -1.226 20.552 9.825 1.00 56.38 198 LEU A CA 1
ATOM 1603 C C . LEU A 1 198 ? -1.399 21.331 11.158 1.00 56.38 198 LEU A C 1
ATOM 1605 O O . LEU A 1 198 ? -0.873 22.430 11.291 1.00 56.38 198 LEU A O 1
ATOM 1609 N N . TYR A 1 199 ? -2.079 20.806 12.171 1.00 55.53 199 TYR A N 1
ATOM 1610 C CA . TYR A 1 199 ? -2.279 21.527 13.437 1.00 55.53 199 TYR A CA 1
ATOM 1611 C C . TYR A 1 199 ? -1.225 21.209 14.512 1.00 55.53 199 TYR A C 1
ATOM 1613 O O . TYR A 1 199 ? -1.266 21.783 15.598 1.00 55.53 199 TYR A O 1
ATOM 1621 N N . ASN A 1 200 ? -0.288 20.293 14.240 1.00 59.19 200 ASN A N 1
ATOM 1622 C CA . ASN A 1 200 ? 0.833 19.979 15.128 1.00 59.19 200 ASN A CA 1
ATOM 1623 C C . ASN A 1 200 ? 2.046 19.517 14.306 1.00 59.19 200 ASN A C 1
ATOM 1625 O O . ASN A 1 200 ? 1.876 18.739 13.367 1.00 59.19 200 ASN A O 1
ATOM 1629 N N . VAL A 1 201 ? 3.245 19.994 14.653 1.00 64.38 201 VAL A N 1
ATOM 1630 C CA . VAL A 1 201 ? 4.515 19.649 13.976 1.00 64.38 201 VAL A CA 1
ATOM 1631 C C . VAL A 1 201 ? 5.146 18.385 14.581 1.00 64.38 201 VAL A C 1
ATOM 1633 O O . VAL A 1 201 ? 6.093 17.837 14.027 1.00 64.38 201 VAL A O 1
ATOM 1636 N N . LYS A 1 202 ? 4.625 17.899 15.714 1.00 77.81 202 LYS A N 1
ATOM 1637 C CA . LYS A 1 202 ? 5.096 16.662 16.344 1.00 77.81 202 LYS A CA 1
ATOM 1638 C C . LYS A 1 202 ? 4.513 15.426 15.655 1.00 77.81 202 LYS A C 1
ATOM 1640 O O . LYS A 1 202 ? 3.355 15.429 15.229 1.00 77.81 202 LYS A O 1
ATOM 1645 N N . ASP A 1 203 ? 5.311 14.364 15.632 1.00 84.31 203 ASP A N 1
ATOM 1646 C CA . ASP A 1 203 ? 4.865 13.022 15.271 1.00 84.31 203 ASP A CA 1
ATOM 1647 C C . ASP A 1 203 ? 3.828 12.521 16.286 1.00 84.31 203 ASP A C 1
ATOM 1649 O O . ASP A 1 203 ? 3.999 12.658 17.502 1.00 84.31 203 ASP A O 1
ATOM 1653 N N . LEU A 1 204 ? 2.757 11.907 15.790 1.00 81.38 204 LEU A N 1
ATOM 1654 C CA . LEU A 1 204 ? 1.688 11.363 16.617 1.00 81.38 204 LEU A CA 1
ATOM 1655 C C . LEU A 1 204 ? 1.697 9.844 16.576 1.00 81.38 204 LEU A C 1
ATOM 1657 O O . LEU A 1 204 ? 1.753 9.235 15.509 1.00 81.38 204 LEU A O 1
ATOM 1661 N N . LYS A 1 205 ? 1.614 9.223 17.749 1.00 86.88 205 LYS A N 1
ATOM 1662 C CA . LYS A 1 205 ? 1.597 7.772 17.881 1.00 86.88 205 LYS A CA 1
ATOM 1663 C C . LYS A 1 205 ? 0.177 7.308 18.124 1.00 86.88 205 LYS A C 1
ATOM 1665 O O . LYS A 1 205 ? -0.487 7.783 19.042 1.00 86.88 205 LYS A O 1
ATOM 1670 N N . PHE A 1 206 ? -0.264 6.346 17.330 1.00 85.50 206 PHE A N 1
ATOM 1671 C CA . PHE A 1 206 ? -1.572 5.732 17.483 1.00 85.50 206 PHE A CA 1
ATOM 1672 C C . PHE A 1 206 ? -1.459 4.220 17.498 1.00 85.50 206 PHE A C 1
ATOM 1674 O O . PHE A 1 206 ? -0.597 3.631 16.851 1.00 85.50 206 PHE A O 1
ATOM 1681 N N . LYS A 1 207 ? -2.398 3.596 18.193 1.00 90.12 207 LYS A N 1
ATOM 1682 C CA . LYS A 1 207 ? -2.682 2.175 18.104 1.00 90.12 207 LYS A CA 1
ATOM 1683 C C . LYS A 1 207 ? -3.987 1.999 17.343 1.00 90.12 207 LYS A C 1
ATOM 1685 O O . LYS A 1 207 ? -5.024 2.502 17.766 1.00 90.12 207 LYS A O 1
ATOM 1690 N N . ILE A 1 208 ? -3.927 1.279 16.232 1.00 88.75 208 ILE A N 1
ATOM 1691 C CA . ILE A 1 208 ? -5.088 0.896 15.434 1.00 88.75 208 ILE A CA 1
ATOM 1692 C C . ILE A 1 208 ? -5.397 -0.564 15.714 1.00 88.75 208 ILE A C 1
ATOM 1694 O O . ILE A 1 208 ? -4.493 -1.403 15.711 1.00 88.75 208 ILE A O 1
ATOM 1698 N N . LYS A 1 209 ? -6.675 -0.884 15.896 1.00 91.25 209 LYS A N 1
ATOM 1699 C CA . LYS A 1 209 ? -7.178 -2.251 15.854 1.00 91.25 209 LYS A CA 1
ATOM 1700 C C . LYS A 1 209 ? -8.344 -2.345 14.875 1.00 91.25 209 LYS A C 1
ATOM 1702 O O . LYS A 1 209 ? -9.358 -1.678 15.031 1.00 91.25 209 LYS A O 1
ATOM 1707 N N . LEU A 1 210 ? -8.195 -3.209 13.883 1.00 89.38 210 LEU A N 1
ATOM 1708 C CA . LEU A 1 210 ? -9.240 -3.591 12.943 1.00 89.38 210 LEU A CA 1
ATOM 1709 C C . LEU A 1 210 ? -9.828 -4.915 13.413 1.00 89.38 210 LEU A C 1
ATOM 1711 O O . LEU A 1 210 ? -9.075 -5.817 13.776 1.00 89.38 210 LEU A O 1
ATOM 1715 N N . SER A 1 211 ? -11.149 -5.036 13.450 1.00 91.94 211 SER A N 1
ATOM 1716 C CA . SER A 1 211 ? -11.848 -6.290 13.751 1.00 91.94 211 SER A CA 1
ATOM 1717 C C . SER A 1 211 ? -12.931 -6.527 12.707 1.00 91.94 211 SER A C 1
ATOM 1719 O O . SER A 1 211 ? -13.725 -5.632 12.450 1.00 91.94 211 SER A O 1
ATOM 1721 N N . PHE A 1 212 ? -12.970 -7.712 12.120 1.00 89.56 212 PHE A N 1
ATOM 1722 C CA . PHE A 1 212 ? -13.847 -8.072 11.013 1.00 89.56 212 PHE A CA 1
ATOM 1723 C C . PHE A 1 212 ? -14.955 -8.993 11.514 1.00 89.56 212 PHE A C 1
ATOM 1725 O O . PHE A 1 212 ? -14.715 -9.854 12.366 1.00 89.56 212 PHE A O 1
ATOM 1732 N N . ARG A 1 213 ? -16.177 -8.769 11.038 1.00 88.06 213 ARG A N 1
ATOM 1733 C CA . ARG A 1 213 ? -17.374 -9.500 11.455 1.00 88.06 213 ARG A CA 1
ATOM 1734 C C . ARG A 1 213 ? -18.258 -9.811 10.252 1.00 88.06 213 ARG A C 1
ATOM 1736 O O . ARG A 1 213 ? -18.098 -9.200 9.194 1.00 88.06 213 ARG A O 1
ATOM 1743 N N . THR A 1 214 ? -19.117 -10.795 10.465 1.00 82.31 214 THR A N 1
ATOM 1744 C CA . THR A 1 214 ? -20.265 -11.151 9.630 1.00 82.31 214 THR A CA 1
ATOM 1745 C C . THR A 1 214 ? -21.524 -10.528 10.220 1.00 82.31 214 THR A C 1
ATOM 1747 O O . THR A 1 214 ? -21.493 -10.222 11.440 1.00 82.31 214 THR A O 1
#

Foldseek 3Di:
DDDWDWDWDFDPDLWTKIKTATPDPDPQPAKAKDKPPPCQVQFKDWDRDDDPRIIIIIGNLVSDDAFDKDKMKMFIDRPVCRVDGTPDIDIDIRHHHHEQDDQQKDKDKDKAAAFDKDKTKHFAAPPFFKKKKKKAWPDPDPDLQQQFFWFWFKDWPDDPDPDPRGDTDTDGSPDRMDMDMDTDDHRTMIMTITHTYDRDRDITMMMMMMGTDD

Secondary structure (DSSP, 8-state):
-----EEEEE--SSSEEEEEEE---S--S--EEEEESGGGGGTEEE-SS-BTTEEEEEE-GGGSPTTEEEEEEEEEE-TT-TTSPPSEEEEEEEEEPEEP-TTTEEEEEEEEBBTB-EEEEEEPPTT--EEEEEEEE--S---TT----BEEB--BS--SS--S----EE--TT-SEEEEEEE--TT-EEEEEE-B-SS-SS-EEEEEEEEEE-

Sequence (214 aa):
MKGIILKVTKSTKSVEEYSIKLNKTIGVRSIQIQLLPAEAKKYIEYSEIITDDSYPVKINSNLLDPGTIKYAEIQAFDPSNPSIESIFHLPITVISPQLIKENNSIQKEIVLKPLIPYRFFIQTPKNVDQCKIDLSSLTEELSKESKTKVIIKYSVEDSQVCDENGKTIEFVNEDKYQRWEIPIMPEKMYELLFLQRLYNVKDLKFKIKLSFRT